Protein AF-A0A357J0T5-F1 (afdb_monomer)

Mean predicted aligned error: 7.37 Å

Structure (mmCIF, N/CA/C/O backbone):
data_AF-A0A357J0T5-F1
#
_entry.id   AF-A0A357J0T5-F1
#
loop_
_atom_site.group_PDB
_atom_site.id
_atom_site.type_symbol
_atom_site.label_atom_id
_atom_site.label_alt_id
_atom_site.label_comp_id
_atom_site.label_asym_id
_atom_site.label_entity_id
_atom_site.label_seq_id
_atom_site.pdbx_PDB_ins_code
_atom_site.Cartn_x
_atom_site.Cartn_y
_atom_site.Cartn_z
_atom_site.occupancy
_atom_site.B_iso_or_equiv
_atom_site.auth_seq_id
_atom_site.auth_comp_id
_atom_site.auth_asym_id
_atom_site.auth_atom_id
_atom_site.pdbx_PDB_model_num
ATOM 1 N N . MET A 1 1 ? 48.978 -35.309 10.928 1.00 50.06 1 MET A N 1
ATOM 2 C CA . MET A 1 1 ? 48.192 -34.074 11.175 1.00 50.06 1 MET A CA 1
ATOM 3 C C . MET A 1 1 ? 46.815 -34.023 10.475 1.00 50.06 1 MET A C 1
ATOM 5 O O . MET A 1 1 ? 46.168 -32.992 10.549 1.00 50.06 1 MET A O 1
ATOM 9 N N . HIS A 1 2 ? 46.285 -35.107 9.879 1.00 54.28 2 HIS A N 1
ATOM 10 C CA . HIS A 1 2 ? 44.999 -35.070 9.141 1.00 54.28 2 HIS A CA 1
ATOM 11 C C . HIS A 1 2 ? 43.753 -35.610 9.876 1.00 54.28 2 HIS A C 1
ATOM 13 O O . HIS A 1 2 ? 42.645 -35.426 9.389 1.00 54.28 2 HIS A O 1
ATOM 19 N N . LYS A 1 3 ? 43.873 -36.220 11.066 1.00 47.16 3 LYS A N 1
ATOM 20 C CA . LYS A 1 3 ? 42.702 -36.778 11.783 1.00 47.16 3 LYS A CA 1
ATOM 21 C C . LYS A 1 3 ? 41.857 -35.745 12.558 1.00 47.16 3 LYS A C 1
ATOM 23 O O . LYS A 1 3 ? 40.708 -36.030 12.861 1.00 47.16 3 LYS A O 1
ATOM 28 N N . ASN A 1 4 ? 42.372 -34.535 12.810 1.00 52.69 4 ASN A N 1
ATOM 29 C CA . ASN A 1 4 ? 41.679 -33.509 13.613 1.00 52.69 4 ASN A CA 1
ATOM 30 C C . ASN A 1 4 ? 40.820 -32.511 12.815 1.00 52.69 4 ASN A C 1
ATOM 32 O O . ASN A 1 4 ? 40.077 -31.745 13.425 1.00 52.69 4 ASN A O 1
ATOM 36 N N . GLN A 1 5 ? 40.891 -32.490 11.479 1.00 49.66 5 GLN A N 1
ATOM 37 C CA . GLN A 1 5 ? 40.082 -31.557 10.677 1.00 49.66 5 GLN A CA 1
ATOM 38 C C . GLN A 1 5 ? 38.683 -32.096 10.341 1.00 49.66 5 GLN A C 1
ATOM 40 O O . GLN A 1 5 ? 37.731 -31.322 10.319 1.00 49.66 5 GLN A O 1
ATOM 45 N N . ILE A 1 6 ? 38.524 -33.416 10.189 1.00 52.44 6 ILE A N 1
ATOM 46 C CA . ILE A 1 6 ? 37.227 -34.037 9.863 1.00 52.44 6 ILE A CA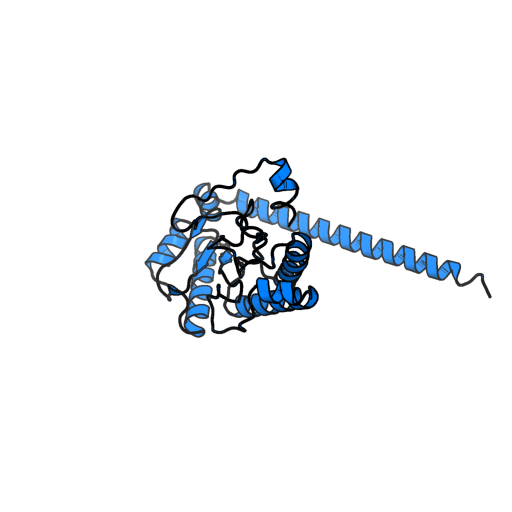 1
ATOM 47 C C . ILE A 1 6 ? 36.238 -33.913 11.038 1.00 52.44 6 ILE A C 1
ATOM 49 O O . ILE A 1 6 ? 35.068 -33.612 10.830 1.00 52.44 6 ILE A O 1
ATOM 53 N N . SER A 1 7 ? 36.709 -34.039 12.286 1.00 54.72 7 SER A N 1
ATOM 54 C CA . SER A 1 7 ? 35.863 -33.910 13.486 1.00 54.72 7 SER A CA 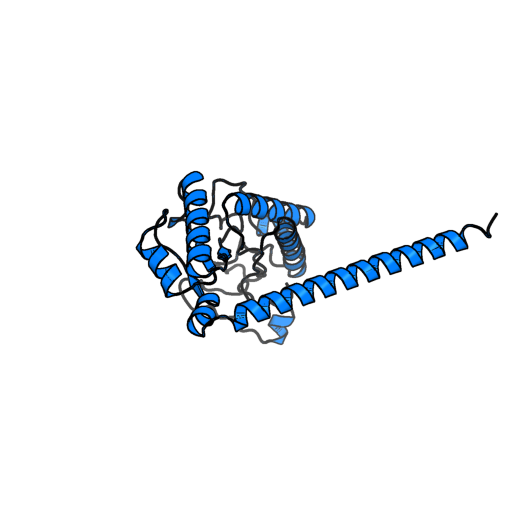1
ATOM 55 C C . SER A 1 7 ? 35.323 -32.486 13.695 1.00 54.72 7 SER A C 1
ATOM 57 O O . SER A 1 7 ? 34.174 -32.322 14.098 1.00 54.72 7 SER A O 1
ATOM 59 N N . ARG A 1 8 ? 36.110 -31.452 13.365 1.00 50.72 8 ARG A N 1
ATOM 60 C CA . ARG A 1 8 ? 35.687 -30.047 13.494 1.00 50.72 8 ARG A CA 1
ATOM 61 C C . ARG A 1 8 ? 34.673 -29.635 12.429 1.00 50.72 8 ARG A C 1
ATOM 63 O O . ARG A 1 8 ? 33.732 -28.925 12.759 1.00 50.72 8 ARG A O 1
ATOM 70 N N . ALA A 1 9 ? 34.827 -30.110 11.192 1.00 53.56 9 ALA A N 1
ATOM 71 C CA . ALA A 1 9 ? 33.855 -29.858 10.128 1.00 53.56 9 ALA A CA 1
ATOM 72 C C . ALA A 1 9 ? 32.493 -30.512 10.429 1.00 53.56 9 ALA A C 1
ATOM 74 O O . ALA A 1 9 ? 31.458 -29.885 10.231 1.00 53.56 9 ALA A O 1
ATOM 75 N N . PHE A 1 10 ? 32.491 -31.728 10.986 1.00 54.56 10 PHE A N 1
ATOM 76 C CA . PHE A 1 10 ? 31.263 -32.443 11.353 1.00 54.56 10 PHE A CA 1
ATOM 77 C C . PHE A 1 10 ? 30.516 -31.783 12.524 1.00 54.56 10 PHE A C 1
ATOM 79 O O . PHE A 1 10 ? 29.298 -31.641 12.477 1.00 54.56 10 PHE A O 1
ATOM 86 N N . LEU A 1 11 ? 31.243 -31.320 13.549 1.00 50.66 11 LEU A N 1
ATOM 87 C CA . LEU A 1 11 ? 30.669 -30.573 14.677 1.00 50.66 11 LEU A CA 1
ATOM 88 C C . LEU A 1 11 ? 30.093 -29.216 14.246 1.00 50.66 11 LEU A C 1
ATOM 90 O O . LEU A 1 11 ? 29.053 -28.811 14.754 1.00 50.66 11 LEU A O 1
ATOM 94 N N . PHE A 1 12 ? 30.734 -28.535 13.290 1.00 50.75 12 PHE A N 1
ATOM 95 C CA . PHE A 1 12 ? 30.240 -27.265 12.753 1.00 50.75 12 PHE A CA 1
ATOM 96 C C . PHE A 1 12 ? 28.970 -27.456 11.915 1.00 50.75 12 PHE A C 1
ATOM 98 O O . PHE A 1 12 ? 28.022 -26.689 12.053 1.00 50.75 12 PHE A O 1
ATOM 105 N N . PHE A 1 13 ? 28.919 -28.513 11.097 1.00 51.47 13 PHE A N 1
ATOM 106 C CA . PHE A 1 13 ? 27.730 -28.842 10.310 1.00 51.47 13 PHE A CA 1
ATOM 107 C C . PHE A 1 13 ? 26.559 -29.267 11.207 1.00 51.47 13 PHE A C 1
ATOM 109 O O . PHE A 1 13 ? 25.450 -28.788 11.007 1.00 51.47 13 PHE A O 1
ATOM 116 N N . ALA A 1 14 ? 26.815 -30.079 12.242 1.00 52.19 14 ALA A N 1
ATOM 117 C CA . ALA A 1 14 ? 25.804 -30.489 13.217 1.00 52.19 14 ALA A CA 1
ATOM 118 C C . ALA A 1 14 ? 25.256 -29.301 14.033 1.00 52.19 14 ALA A C 1
ATOM 120 O O . ALA A 1 14 ? 24.045 -29.189 14.217 1.00 52.19 14 ALA A O 1
ATOM 121 N N . ALA A 1 15 ? 26.122 -28.384 14.479 1.00 51.09 15 ALA A N 1
ATOM 122 C CA . ALA A 1 15 ? 25.707 -27.172 15.188 1.00 51.09 15 ALA A CA 1
ATOM 123 C C . ALA A 1 15 ? 24.900 -26.218 14.290 1.00 51.09 15 ALA A C 1
ATOM 125 O O . ALA A 1 15 ? 23.917 -25.643 14.748 1.00 51.09 15 ALA A O 1
ATOM 126 N N . LEU A 1 16 ? 25.266 -26.096 13.008 1.00 46.47 16 LEU A N 1
ATOM 127 C CA . LEU A 1 16 ? 24.521 -25.298 12.034 1.00 46.47 16 LEU A CA 1
ATOM 128 C C . LEU A 1 16 ? 23.149 -25.916 11.724 1.00 46.47 16 LEU A C 1
ATOM 130 O O . LEU A 1 16 ? 22.160 -25.194 11.687 1.00 46.47 16 LEU A O 1
ATOM 134 N N . THR A 1 17 ? 23.053 -27.242 11.576 1.00 52.62 17 THR A N 1
ATOM 135 C CA . THR A 1 17 ? 21.757 -27.920 11.389 1.00 52.62 17 THR A CA 1
ATOM 136 C C . THR A 1 17 ? 20.859 -27.823 12.618 1.00 52.62 17 THR A C 1
ATOM 138 O O . THR A 1 17 ? 19.658 -27.646 12.459 1.00 52.62 17 THR A O 1
ATOM 141 N N . VAL A 1 18 ? 21.420 -27.887 13.833 1.00 56.28 18 VAL A N 1
ATOM 142 C CA . VAL A 1 18 ? 20.650 -27.707 15.076 1.00 56.28 18 VAL A CA 1
ATOM 143 C C . VAL A 1 18 ? 20.188 -26.257 15.223 1.00 56.28 18 VAL A C 1
ATOM 145 O O . VAL A 1 18 ? 19.039 -26.044 15.579 1.00 56.28 18 VAL A O 1
ATOM 148 N N . ALA A 1 19 ? 21.027 -25.269 14.889 1.00 50.69 19 ALA A N 1
ATOM 149 C CA . ALA A 1 19 ? 20.649 -23.855 14.920 1.00 50.69 19 ALA A CA 1
ATOM 150 C C . ALA A 1 19 ? 19.550 -23.519 13.895 1.00 50.69 19 ALA A C 1
ATOM 152 O O . ALA A 1 19 ? 18.600 -22.812 14.225 1.00 50.69 19 ALA A O 1
ATOM 153 N N . ILE A 1 20 ? 19.644 -24.064 12.676 1.00 55.53 20 ILE A N 1
ATOM 154 C CA . ILE A 1 20 ? 18.612 -23.908 11.641 1.00 55.53 20 ILE A CA 1
ATOM 155 C C . ILE A 1 20 ? 17.315 -24.601 12.072 1.00 55.53 20 ILE A C 1
ATOM 157 O O . ILE A 1 20 ? 16.264 -23.980 11.994 1.00 55.53 20 ILE A O 1
ATOM 161 N N . ALA A 1 21 ? 17.378 -25.837 12.582 1.00 55.53 21 ALA A N 1
ATOM 162 C CA . ALA A 1 21 ? 16.197 -26.540 13.086 1.00 55.53 21 ALA A CA 1
ATOM 163 C C . ALA A 1 21 ? 15.538 -25.782 14.250 1.00 55.53 21 ALA A C 1
ATOM 165 O O . ALA A 1 21 ? 14.342 -25.539 14.204 1.00 55.53 21 ALA A O 1
ATOM 166 N N . SER A 1 22 ? 16.320 -25.289 15.219 1.00 54.94 22 SER A N 1
ATOM 167 C CA . SER A 1 22 ? 15.785 -24.497 16.334 1.00 54.94 22 SER A CA 1
ATOM 168 C C . SER A 1 22 ? 15.185 -23.156 15.905 1.00 54.94 22 SER A C 1
ATOM 170 O O . SER A 1 22 ? 14.275 -22.668 16.561 1.00 54.94 22 SER A O 1
ATOM 172 N N . CYS A 1 23 ? 15.686 -22.552 14.820 1.00 56.38 23 CYS A N 1
ATOM 173 C CA . CYS A 1 23 ? 15.119 -21.324 14.261 1.00 56.38 23 CYS A CA 1
ATOM 174 C C . CYS A 1 23 ? 13.795 -21.613 13.544 1.00 56.38 23 CYS A C 1
ATOM 176 O O . CYS A 1 23 ? 12.830 -20.890 13.744 1.00 56.38 23 CYS A O 1
ATOM 178 N N . VAL A 1 24 ? 13.734 -22.706 12.774 1.00 61.59 24 VAL A N 1
ATOM 179 C CA . VAL A 1 24 ? 12.509 -23.165 12.101 1.00 61.59 24 VAL A CA 1
ATOM 180 C C . VAL A 1 24 ? 11.431 -23.552 13.116 1.00 61.59 24 VAL A C 1
ATOM 182 O O . VAL A 1 24 ? 10.274 -23.185 12.937 1.00 61.59 24 VAL A O 1
ATOM 185 N N . ASP A 1 25 ? 11.804 -24.242 14.194 1.00 66.06 25 ASP A N 1
ATOM 186 C CA . ASP A 1 25 ? 10.876 -24.607 15.266 1.00 66.06 25 ASP A CA 1
ATOM 187 C C . ASP A 1 25 ? 10.380 -23.358 16.021 1.00 66.06 25 ASP A C 1
ATOM 189 O O . ASP A 1 25 ? 9.189 -23.246 16.299 1.00 66.06 25 ASP A O 1
ATOM 193 N N . ALA A 1 26 ? 11.252 -22.372 16.276 1.00 66.62 26 ALA A N 1
ATOM 194 C CA . ALA A 1 26 ? 10.862 -21.105 16.901 1.00 66.62 26 ALA A CA 1
ATOM 195 C C . ALA A 1 26 ? 9.927 -20.261 16.014 1.00 66.62 26 ALA A C 1
ATOM 197 O O . ALA A 1 26 ? 8.982 -19.658 16.526 1.00 66.62 26 ALA A O 1
ATOM 198 N N . ASP A 1 27 ? 10.159 -20.237 14.699 1.00 75.44 27 ASP A N 1
ATOM 199 C CA . ASP A 1 27 ? 9.290 -19.548 13.740 1.00 75.44 27 ASP A CA 1
ATOM 200 C C . ASP A 1 27 ? 7.917 -20.236 13.645 1.00 75.44 27 ASP A C 1
ATOM 202 O O . ASP A 1 27 ? 6.888 -19.559 13.651 1.00 75.44 27 ASP A O 1
ATOM 206 N N . ALA A 1 28 ? 7.879 -21.574 13.644 1.00 78.31 28 ALA A N 1
ATOM 207 C CA . ALA A 1 28 ? 6.636 -22.346 13.627 1.00 78.31 28 ALA A CA 1
ATOM 208 C C . ALA A 1 28 ? 5.825 -22.192 14.927 1.00 78.31 28 ALA A C 1
ATOM 210 O O . ALA A 1 28 ? 4.603 -22.033 14.885 1.00 78.31 28 ALA A O 1
ATOM 211 N N . GLU A 1 29 ? 6.487 -22.193 16.088 1.00 83.06 29 GLU A N 1
ATOM 212 C CA . GLU A 1 29 ? 5.842 -21.927 17.381 1.00 83.06 29 GLU A CA 1
ATOM 213 C C . GLU A 1 29 ? 5.291 -20.494 17.454 1.00 83.06 29 GLU A C 1
ATOM 215 O O . GLU A 1 29 ? 4.173 -20.275 17.938 1.00 83.06 29 GLU A O 1
ATOM 220 N N . ALA A 1 30 ? 6.038 -19.511 16.942 1.00 82.75 30 ALA A N 1
ATOM 221 C CA . ALA A 1 30 ? 5.582 -18.127 16.858 1.00 82.75 30 ALA A CA 1
ATOM 222 C C . ALA A 1 30 ? 4.368 -17.987 15.926 1.00 82.75 30 ALA A C 1
ATOM 224 O O . ALA A 1 30 ? 3.383 -17.344 16.298 1.00 82.75 30 ALA A O 1
ATOM 225 N N . GLU A 1 31 ? 4.400 -18.620 14.752 1.00 85.19 31 GLU A N 1
ATOM 226 C CA . GLU A 1 31 ? 3.289 -18.626 13.798 1.00 85.19 31 GLU A CA 1
ATOM 227 C C . GLU A 1 31 ? 2.036 -19.277 14.398 1.00 85.19 31 GLU A C 1
ATOM 229 O O . GLU A 1 31 ? 0.944 -18.705 14.327 1.00 85.19 31 GLU A O 1
ATOM 234 N N . GLN A 1 32 ? 2.186 -20.417 15.078 1.00 90.06 32 GLN A N 1
ATOM 235 C CA . GLN A 1 32 ? 1.077 -21.070 15.771 1.00 90.06 32 GLN A CA 1
ATOM 236 C C . GLN A 1 32 ? 0.482 -20.165 16.862 1.00 90.06 32 GLN A C 1
ATOM 238 O O . GLN A 1 32 ? -0.738 -19.998 16.930 1.00 90.06 32 GLN A O 1
ATOM 243 N N . SER A 1 33 ? 1.324 -19.536 17.683 1.00 92.31 33 SER A N 1
ATOM 244 C CA . SER A 1 33 ? 0.888 -18.606 18.732 1.00 92.31 33 SER A CA 1
ATOM 245 C C . SER A 1 33 ? 0.128 -17.398 18.159 1.00 92.31 33 SER A C 1
ATOM 247 O O . SER A 1 33 ? -0.939 -17.021 18.660 1.00 92.31 33 SER A O 1
ATOM 249 N N . LEU A 1 34 ? 0.615 -16.825 17.052 1.00 91.75 34 LEU A N 1
ATOM 250 C CA . LEU A 1 34 ? -0.068 -15.750 16.324 1.00 91.75 34 LEU A CA 1
ATOM 251 C C . LEU A 1 34 ? -1.417 -16.208 15.758 1.00 91.75 34 LEU A C 1
ATOM 253 O O . LEU A 1 34 ? -2.403 -15.464 15.840 1.00 91.75 34 LEU A O 1
ATOM 257 N N . GLN A 1 35 ? -1.491 -17.429 15.229 1.00 93.31 35 GLN A N 1
ATOM 258 C CA . GLN A 1 35 ? -2.728 -18.001 14.705 1.00 93.31 35 GLN A CA 1
ATOM 259 C C . GLN A 1 35 ? -3.760 -18.229 15.817 1.00 93.31 35 GLN A C 1
ATOM 261 O O . GLN A 1 35 ? -4.933 -17.886 15.652 1.00 93.31 35 GLN A O 1
ATOM 266 N N . GLU A 1 36 ? -3.345 -18.763 16.966 1.00 95.94 36 GLU A N 1
ATOM 267 C CA . GLU A 1 36 ? -4.213 -18.968 18.131 1.00 95.94 36 GLU A CA 1
ATOM 268 C C . GLU A 1 36 ? -4.747 -17.638 18.678 1.00 95.94 36 GLU A C 1
ATOM 270 O O . GLU A 1 36 ? -5.948 -17.502 18.941 1.00 95.94 36 GLU A O 1
ATOM 275 N N . MET A 1 37 ? -3.885 -16.624 18.782 1.00 94.19 37 MET A N 1
ATOM 276 C CA . MET A 1 37 ? -4.283 -15.277 19.190 1.00 94.19 37 MET A CA 1
ATOM 277 C C . MET A 1 37 ? -5.271 -14.648 18.201 1.00 94.19 37 MET A C 1
ATOM 279 O O . MET A 1 37 ? -6.304 -14.125 18.629 1.00 94.19 37 MET A O 1
ATOM 283 N N . THR A 1 38 ? -4.993 -14.740 16.899 1.00 94.62 38 THR A N 1
ATOM 284 C CA . THR A 1 38 ? -5.883 -14.257 15.833 1.00 94.62 38 THR A CA 1
ATOM 285 C C . THR A 1 38 ? -7.243 -14.941 15.908 1.00 94.62 38 THR A C 1
ATOM 287 O O . THR A 1 38 ? -8.272 -14.267 15.952 1.00 94.62 38 THR A O 1
ATOM 290 N N . ASN A 1 39 ? -7.266 -16.272 16.013 1.00 96.44 39 ASN A N 1
ATOM 291 C CA . ASN A 1 39 ? -8.498 -17.050 16.133 1.00 96.44 39 ASN A CA 1
ATOM 292 C C . ASN A 1 39 ? -9.309 -16.629 17.359 1.00 96.44 39 ASN A C 1
ATOM 294 O O . ASN A 1 39 ? -10.525 -16.469 17.262 1.00 96.44 39 ASN A O 1
ATOM 298 N N . ARG A 1 40 ? -8.649 -16.394 18.500 1.00 96.62 40 ARG A N 1
ATOM 299 C CA . ARG A 1 40 ? -9.313 -15.915 19.716 1.00 96.62 40 ARG A CA 1
ATOM 300 C C . ARG A 1 40 ? -9.955 -14.544 19.501 1.00 96.62 40 ARG A C 1
ATOM 302 O O . ARG A 1 40 ? -11.140 -14.403 19.796 1.00 96.62 40 ARG A O 1
ATOM 309 N N . ILE A 1 41 ? -9.216 -13.578 18.950 1.00 95.69 41 ILE A N 1
ATOM 310 C CA . ILE A 1 41 ? -9.732 -12.230 18.651 1.00 95.69 41 ILE A CA 1
ATOM 311 C C . ILE A 1 41 ? -10.935 -12.334 17.709 1.00 95.69 41 ILE A C 1
ATOM 313 O O . ILE A 1 41 ? -12.035 -11.921 18.070 1.00 95.69 41 ILE A O 1
ATOM 317 N N . VAL A 1 42 ? -10.773 -12.987 16.556 1.00 96.69 42 VAL A N 1
ATOM 318 C CA . VAL A 1 42 ? -11.835 -13.112 15.547 1.00 96.69 42 VAL A CA 1
ATOM 319 C C . VAL A 1 42 ? -13.049 -13.870 16.092 1.00 96.69 42 VAL A C 1
ATOM 321 O O . VAL A 1 42 ? -14.186 -13.492 15.818 1.00 96.69 42 VAL A O 1
ATOM 324 N N . SER A 1 43 ? -12.857 -14.917 16.897 1.00 97.31 43 SER A N 1
ATOM 325 C CA . SER A 1 43 ? -13.974 -15.660 17.500 1.00 97.31 43 SER A CA 1
ATOM 326 C C . SER A 1 43 ? -14.801 -14.813 18.474 1.00 97.31 43 SER A C 1
ATOM 328 O O . SER A 1 43 ? -16.000 -15.050 18.603 1.00 97.31 43 SER A O 1
ATOM 330 N N . SER A 1 44 ? -14.182 -13.808 19.103 1.00 96.00 44 SER A N 1
ATOM 331 C CA . SER A 1 44 ? -14.842 -12.896 20.042 1.00 96.00 44 SER A CA 1
ATOM 332 C C . SER A 1 44 ? -15.615 -11.758 19.367 1.00 96.00 44 SER A C 1
ATOM 334 O O . SER A 1 44 ? -16.423 -11.108 20.021 1.00 96.00 44 SER A O 1
ATOM 336 N N . MET A 1 45 ? -15.408 -11.547 18.063 1.00 97.38 45 MET A N 1
ATOM 337 C CA . MET A 1 45 ? -16.060 -10.487 17.299 1.00 97.38 45 MET A CA 1
ATOM 338 C C . MET A 1 45 ? -17.460 -10.889 16.816 1.00 97.38 45 MET A C 1
ATOM 340 O O . MET A 1 45 ? -17.692 -12.007 16.323 1.00 97.38 45 MET A O 1
ATOM 344 N N . THR A 1 46 ? -18.370 -9.922 16.856 1.00 97.50 46 THR A N 1
ATOM 345 C CA . THR A 1 46 ? -19.649 -9.928 16.136 1.00 97.50 46 THR A CA 1
ATOM 346 C C . THR A 1 46 ? -19.437 -9.999 14.618 1.00 97.50 46 THR A C 1
ATOM 348 O O . THR A 1 46 ? -18.324 -9.836 14.107 1.00 97.50 46 THR A O 1
ATOM 351 N N . LEU A 1 47 ? -20.504 -10.277 13.862 1.00 97.94 47 LEU A N 1
ATOM 352 C CA . LEU A 1 47 ? -20.421 -10.281 12.399 1.00 97.94 47 LEU A CA 1
ATOM 353 C C . LEU A 1 47 ? -20.122 -8.874 11.866 1.00 97.94 47 LEU A C 1
ATOM 355 O O . LEU A 1 47 ? -19.327 -8.724 10.944 1.00 97.94 47 LEU A O 1
ATOM 359 N N . GLU A 1 48 ? -20.730 -7.859 12.467 1.00 97.25 48 GLU A N 1
ATOM 360 C CA . GLU A 1 48 ? -20.561 -6.454 12.118 1.00 97.25 48 GLU A CA 1
ATOM 361 C C . GLU A 1 48 ? -19.108 -6.006 12.291 1.00 97.25 48 GLU A C 1
ATOM 363 O O . GLU A 1 48 ? -18.539 -5.424 11.369 1.00 97.25 48 GLU A O 1
ATOM 368 N N . GLU A 1 49 ? -18.470 -6.343 13.416 1.00 97.38 49 GLU A N 1
ATOM 369 C CA . GLU A 1 49 ? -17.047 -6.058 13.637 1.00 97.38 49 GLU A CA 1
ATOM 370 C C . GLU A 1 49 ? -16.165 -6.801 12.624 1.00 97.38 49 GLU A C 1
ATOM 372 O O . GLU A 1 49 ? -15.229 -6.216 12.081 1.00 97.38 49 GLU A O 1
ATOM 377 N N . LYS A 1 50 ? -16.470 -8.073 12.319 1.00 97.88 50 LYS A N 1
ATOM 378 C CA . LYS A 1 50 ? -15.723 -8.854 11.311 1.00 97.88 50 LYS A CA 1
ATOM 379 C C . LYS A 1 50 ? -15.797 -8.207 9.936 1.00 97.88 50 LYS A C 1
ATOM 381 O O . LYS A 1 50 ? -14.777 -8.089 9.268 1.00 97.88 50 LYS A O 1
ATOM 386 N N . VAL A 1 51 ? -16.991 -7.788 9.522 1.00 98.12 51 VAL A N 1
ATOM 387 C CA . VAL A 1 51 ? -17.197 -7.084 8.251 1.00 98.12 51 VAL A CA 1
ATOM 388 C C . VAL A 1 51 ? -16.467 -5.743 8.264 1.00 98.12 51 VAL A C 1
ATOM 390 O O . VAL A 1 51 ? -15.808 -5.415 7.282 1.00 98.12 51 VAL A O 1
ATOM 393 N N . GLY A 1 52 ? -16.520 -5.006 9.375 1.00 98.00 52 GLY A N 1
ATOM 394 C CA . GLY A 1 52 ? -15.784 -3.756 9.558 1.00 98.00 52 GLY A CA 1
ATOM 395 C C . GLY A 1 52 ? -14.283 -3.908 9.321 1.00 98.00 52 GLY A C 1
ATOM 396 O O . GLY A 1 52 ? -13.695 -3.149 8.549 1.00 98.00 52 GLY A O 1
ATOM 397 N N . GLN A 1 53 ? -13.672 -4.951 9.888 1.00 98.12 53 GLN A N 1
ATOM 398 C CA . GLN A 1 53 ? -12.238 -5.216 9.731 1.00 98.12 53 GLN A CA 1
ATOM 399 C C . GLN A 1 53 ? -11.809 -5.529 8.285 1.00 98.12 53 GLN A C 1
ATOM 401 O O . GLN A 1 53 ? -10.624 -5.438 7.973 1.00 98.12 53 GLN A O 1
ATOM 406 N N . LEU A 1 54 ? -12.745 -5.834 7.377 1.00 97.62 54 LEU A N 1
ATOM 407 C CA . LEU A 1 54 ? -12.468 -6.015 5.944 1.00 97.62 54 LEU A CA 1
ATOM 408 C C . LEU A 1 54 ? -12.492 -4.699 5.146 1.00 97.62 54 LEU A C 1
ATOM 410 O O . LEU A 1 54 ? -12.209 -4.704 3.947 1.00 97.62 54 LEU A O 1
ATOM 414 N N . ILE A 1 55 ? -12.860 -3.581 5.776 1.00 97.50 55 ILE A N 1
ATOM 415 C CA . ILE A 1 55 ? -13.044 -2.291 5.110 1.00 97.50 55 ILE A CA 1
ATOM 416 C C . ILE A 1 55 ? -11.870 -1.361 5.427 1.00 97.50 55 ILE A C 1
ATOM 418 O O . ILE A 1 55 ? -11.541 -1.101 6.586 1.00 97.50 55 ILE A O 1
ATOM 422 N N . HIS A 1 56 ? -11.289 -0.799 4.364 1.00 97.19 56 HIS A N 1
ATOM 423 C CA . HIS A 1 56 ? -10.264 0.242 4.419 1.00 97.19 56 HIS A CA 1
ATOM 424 C C . HIS A 1 56 ? -10.871 1.566 3.945 1.00 97.19 56 HIS A C 1
ATOM 426 O O . HIS A 1 56 ? -11.265 1.682 2.783 1.00 97.19 56 HIS A O 1
ATOM 432 N N . ILE A 1 57 ? -10.991 2.559 4.828 1.00 96.50 57 ILE A N 1
ATOM 433 C CA . ILE A 1 57 ? -11.724 3.805 4.535 1.00 96.50 57 ILE A CA 1
ATOM 434 C C . ILE A 1 57 ? -10.793 4.987 4.253 1.00 96.50 57 ILE A C 1
ATOM 436 O O . ILE A 1 57 ? -9.703 5.084 4.804 1.00 96.50 57 ILE A O 1
ATOM 440 N N . GLY A 1 58 ? -11.234 5.930 3.422 1.00 95.88 58 GLY A N 1
ATOM 441 C CA . GLY A 1 58 ? -10.639 7.268 3.364 1.00 95.88 58 GLY A CA 1
ATOM 442 C C . GLY A 1 58 ? -11.317 8.201 4.368 1.00 95.88 58 GLY A C 1
ATOM 443 O O . GLY A 1 58 ? -12.495 8.026 4.669 1.00 95.88 58 GLY A O 1
ATOM 444 N N . ILE A 1 59 ? -10.602 9.217 4.853 1.00 94.38 59 ILE A N 1
ATOM 445 C CA . ILE A 1 59 ? -11.168 10.243 5.746 1.00 94.38 59 ILE A CA 1
ATOM 446 C C . ILE A 1 59 ? -11.021 11.650 5.165 1.00 94.38 59 ILE A C 1
ATOM 448 O O . ILE A 1 59 ? -10.131 11.932 4.359 1.00 94.38 59 ILE A O 1
ATOM 452 N N . SER A 1 60 ? -11.889 12.562 5.603 1.00 90.69 60 SER A N 1
ATOM 453 C CA . SER A 1 60 ? -11.853 13.965 5.185 1.00 90.69 60 SER A CA 1
ATOM 454 C C . SER A 1 60 ? -11.068 14.846 6.163 1.00 90.69 60 SER A C 1
ATOM 456 O O . SER A 1 60 ? -11.142 14.676 7.376 1.00 90.69 60 SER A O 1
ATOM 458 N N . GLY A 1 61 ? -10.356 15.846 5.639 1.00 91.75 61 GLY A N 1
ATOM 459 C CA . GLY A 1 61 ? -9.643 16.836 6.455 1.00 91.75 61 GLY A CA 1
ATOM 460 C C . GLY A 1 61 ? -8.298 16.357 7.015 1.00 91.75 61 GLY A C 1
ATOM 461 O O . GLY A 1 61 ? -7.818 15.278 6.685 1.00 91.75 61 GLY A O 1
ATOM 462 N N . LYS A 1 62 ? -7.664 17.208 7.830 1.00 94.12 62 LYS A N 1
ATOM 463 C CA . LYS A 1 62 ? -6.285 17.037 8.339 1.00 94.12 62 LYS A CA 1
ATOM 464 C C . LYS A 1 62 ? -6.220 16.748 9.840 1.00 94.12 62 LYS A C 1
ATOM 466 O O . LYS A 1 62 ? -5.137 16.641 10.403 1.00 94.12 62 LYS A O 1
ATOM 471 N N . ASP A 1 63 ? -7.380 16.652 10.478 1.00 92.06 63 ASP A N 1
ATOM 472 C CA . ASP A 1 63 ? -7.530 16.634 11.926 1.00 92.06 63 ASP A CA 1
ATOM 473 C C . ASP A 1 63 ? -8.653 15.659 12.294 1.00 92.06 63 ASP A C 1
ATOM 475 O O . ASP A 1 63 ? -9.612 15.491 11.534 1.00 92.06 63 ASP A O 1
ATOM 479 N N . MET A 1 64 ? -8.547 15.034 13.467 1.00 92.06 64 MET A N 1
ATOM 480 C CA . MET A 1 64 ? -9.606 14.177 13.993 1.00 92.06 64 MET A CA 1
ATOM 481 C C . MET A 1 64 ? -10.853 15.022 14.278 1.00 92.06 64 MET A C 1
ATOM 483 O O . MET A 1 64 ? -10.812 15.975 15.056 1.00 92.06 64 MET A O 1
ATOM 487 N N . ARG A 1 65 ? -11.971 14.669 13.642 1.00 90.31 65 ARG A N 1
ATOM 488 C CA . ARG A 1 65 ? -13.277 15.318 13.822 1.00 90.31 65 ARG A CA 1
ATOM 489 C C . ARG A 1 65 ? -14.259 14.324 14.420 1.00 90.31 65 ARG A C 1
ATOM 491 O O . ARG A 1 65 ? -14.161 13.133 14.147 1.00 90.31 65 ARG A O 1
ATOM 498 N N . ALA A 1 66 ? -15.264 14.826 15.136 1.00 82.50 66 ALA A N 1
ATOM 499 C CA . ALA A 1 66 ? -16.284 13.992 15.778 1.00 82.50 66 ALA A CA 1
ATOM 500 C C . ALA A 1 66 ? -16.975 13.008 14.810 1.00 82.50 66 ALA A C 1
ATOM 502 O O . ALA A 1 66 ? -17.300 11.890 15.195 1.00 82.50 66 ALA A O 1
ATOM 503 N N . GLY A 1 67 ? -17.157 13.394 13.539 1.00 90.94 67 GLY A N 1
ATOM 504 C CA . GLY A 1 67 ? -17.695 12.499 12.509 1.00 90.94 67 GLY A CA 1
ATOM 505 C C . GLY A 1 67 ? -16.805 11.281 12.236 1.00 90.94 67 GLY A C 1
ATOM 506 O O . GLY A 1 67 ? -17.318 10.173 12.165 1.00 90.94 67 GLY A O 1
ATOM 507 N N . ILE A 1 68 ? -15.482 11.470 12.171 1.00 93.75 68 ILE A N 1
ATOM 508 C CA . ILE A 1 68 ? -14.512 10.394 11.901 1.00 93.75 68 ILE A CA 1
ATOM 509 C C . ILE A 1 68 ? -14.500 9.396 13.061 1.00 93.75 68 ILE A C 1
ATOM 511 O O . ILE A 1 68 ? -14.580 8.190 12.852 1.00 93.75 68 ILE A O 1
ATOM 515 N N . GLU A 1 69 ? -14.453 9.892 14.298 1.00 95.19 69 GLU A N 1
ATOM 516 C CA . GLU A 1 69 ? -14.499 9.025 15.477 1.00 95.19 69 GLU A CA 1
ATOM 517 C C . GLU A 1 69 ? -15.821 8.247 15.558 1.00 95.19 69 GLU A C 1
ATOM 519 O O . GLU A 1 69 ? -15.821 7.044 15.823 1.00 95.19 69 GLU A O 1
ATOM 524 N N . SER A 1 70 ? -16.950 8.901 15.260 1.00 94.44 70 SER A N 1
ATOM 525 C CA . SER A 1 70 ? -18.250 8.228 15.200 1.00 94.44 70 SER A CA 1
ATOM 526 C C . SER A 1 70 ? -18.298 7.136 14.128 1.00 94.44 70 SER A C 1
ATOM 528 O O . SER A 1 70 ? -18.985 6.136 14.330 1.00 94.44 70 SER A O 1
ATOM 530 N N . GLU A 1 71 ? -17.621 7.317 12.993 1.00 94.88 71 GLU A N 1
ATOM 531 C CA . GLU A 1 71 ? -17.528 6.308 11.933 1.00 94.88 71 GLU A CA 1
ATOM 532 C C . GLU A 1 71 ? -16.653 5.127 12.357 1.00 94.88 71 GLU A C 1
ATOM 534 O O . GLU A 1 71 ? -17.073 3.986 12.178 1.00 94.88 71 GLU A O 1
ATOM 539 N N . ILE A 1 72 ? -15.503 5.376 12.995 1.00 96.56 72 ILE A N 1
ATOM 540 C CA . ILE A 1 72 ? -14.649 4.315 13.557 1.00 96.56 72 ILE A CA 1
ATOM 541 C C . ILE A 1 72 ? -15.431 3.489 14.580 1.00 96.56 72 ILE A C 1
ATOM 543 O O . ILE A 1 72 ? -15.460 2.262 14.498 1.00 96.56 72 ILE A O 1
ATOM 547 N N . ARG A 1 73 ? -16.128 4.160 15.504 1.00 96.00 73 ARG A N 1
ATOM 548 C CA . ARG A 1 73 ? -16.940 3.501 16.530 1.00 96.00 73 ARG A CA 1
ATOM 549 C C . ARG A 1 73 ? -18.099 2.693 15.952 1.00 96.00 73 ARG A C 1
ATOM 551 O O . ARG A 1 73 ? -18.486 1.697 16.546 1.00 96.00 73 ARG A O 1
ATOM 558 N N . LYS A 1 74 ? -18.704 3.152 14.856 1.00 95.75 74 LYS A N 1
ATOM 559 C CA . LYS A 1 74 ? -19.895 2.519 14.273 1.00 95.75 74 LYS A CA 1
ATOM 560 C C . LYS A 1 74 ? -19.553 1.379 13.317 1.00 95.75 74 LYS A C 1
ATOM 562 O O . LYS A 1 74 ? -20.299 0.408 13.253 1.00 95.75 74 LYS A O 1
ATOM 567 N N . TYR A 1 75 ? -18.507 1.549 12.514 1.00 97.00 75 TYR A N 1
ATOM 568 C CA . TYR A 1 75 ? -18.197 0.652 11.401 1.00 97.00 75 TYR A CA 1
ATOM 569 C C . TYR A 1 75 ? -16.977 -0.229 11.650 1.00 97.00 75 TYR A C 1
ATOM 571 O O . TYR A 1 75 ? -16.759 -1.145 10.868 1.00 97.00 75 TYR A O 1
ATOM 579 N N . HIS A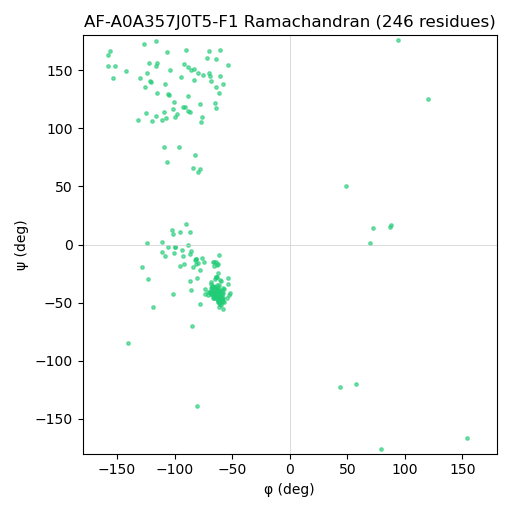 1 76 ? -16.203 0.023 12.710 1.00 97.44 76 HIS A N 1
ATOM 580 C CA . HIS A 1 76 ? -15.055 -0.793 13.115 1.00 97.44 76 HIS A CA 1
ATOM 581 C C . HIS A 1 76 ? -14.083 -1.103 11.956 1.00 97.44 76 HIS A C 1
ATOM 583 O O . HIS A 1 76 ? -13.772 -2.276 11.738 1.00 97.44 76 HIS A O 1
ATOM 589 N N . PRO A 1 77 ? -13.637 -0.094 11.175 1.00 98.12 77 PRO A N 1
ATOM 590 C CA . PRO A 1 77 ? -12.796 -0.321 10.005 1.00 98.12 77 PRO A CA 1
ATOM 591 C C . PRO A 1 77 ? -11.476 -0.998 10.394 1.00 98.12 77 PRO A C 1
ATOM 593 O O . PRO A 1 77 ? -10.911 -0.699 11.445 1.00 98.12 77 PRO A O 1
ATOM 596 N N . GLY A 1 78 ? -10.962 -1.872 9.529 1.00 98.19 78 GLY A N 1
ATOM 597 C CA . GLY A 1 78 ? -9.637 -2.485 9.712 1.00 98.19 78 GLY A CA 1
ATOM 598 C C . GLY A 1 78 ? -8.490 -1.546 9.334 1.00 98.19 78 GLY A C 1
ATOM 599 O O . GLY A 1 78 ? -7.362 -1.692 9.807 1.00 98.19 78 GLY A O 1
ATOM 600 N N . GLY A 1 79 ? -8.771 -0.538 8.505 1.00 98.25 79 GLY A N 1
ATOM 601 C CA . GLY A 1 79 ? -7.755 0.411 8.078 1.00 98.25 79 GLY A CA 1
ATOM 602 C C . GLY A 1 79 ? -8.284 1.753 7.597 1.00 98.25 79 GLY A C 1
ATOM 603 O O . GLY A 1 79 ? -9.458 1.917 7.255 1.00 98.25 79 GLY A O 1
ATOM 604 N N . VAL A 1 80 ? -7.371 2.721 7.545 1.00 98.38 80 VAL A N 1
ATOM 605 C CA . VAL A 1 80 ? -7.581 4.051 6.967 1.00 98.38 80 VAL A CA 1
ATOM 606 C C . VAL A 1 80 ? -6.504 4.332 5.923 1.00 98.38 80 VAL A C 1
ATOM 608 O O . VAL A 1 80 ? -5.334 4.048 6.162 1.00 98.38 80 VAL A O 1
ATOM 611 N N . ILE A 1 81 ? -6.877 4.865 4.761 1.00 98.38 81 ILE A N 1
ATOM 612 C CA . ILE A 1 81 ? -5.945 5.343 3.733 1.00 98.38 81 ILE A CA 1
ATOM 613 C C . ILE A 1 81 ? -5.929 6.870 3.736 1.00 98.38 81 ILE A C 1
ATOM 615 O O . ILE A 1 81 ? -6.985 7.509 3.696 1.00 98.38 81 ILE A O 1
ATOM 619 N N . LEU A 1 82 ? -4.733 7.462 3.784 1.00 98.31 82 LEU A N 1
ATOM 620 C CA . LEU A 1 82 ? -4.564 8.914 3.755 1.00 98.31 82 LEU A CA 1
ATOM 621 C C . LEU A 1 82 ? -3.990 9.401 2.423 1.00 98.31 82 LEU A C 1
ATOM 623 O O . LEU A 1 82 ? -3.038 8.851 1.866 1.00 98.31 82 LEU A O 1
ATOM 627 N N . PHE A 1 83 ? -4.556 10.505 1.948 1.00 97.00 83 PHE A N 1
ATOM 628 C CA . PHE A 1 83 ? -4.190 11.199 0.718 1.00 97.00 83 PHE A CA 1
ATOM 629 C C . PHE A 1 83 ? -3.654 12.599 1.027 1.00 97.00 83 PHE A C 1
ATOM 63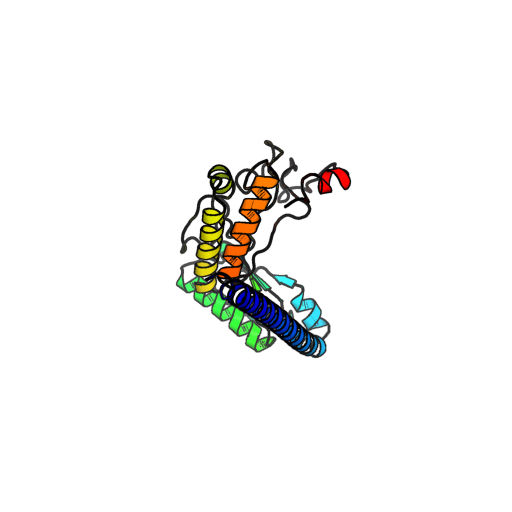1 O O . PHE A 1 83 ? -3.723 13.072 2.156 1.00 97.00 83 PHE A O 1
ATOM 638 N N . GLY A 1 84 ? -3.179 13.322 0.006 1.00 94.44 84 GLY A N 1
ATOM 639 C CA . GLY A 1 84 ? -2.611 14.669 0.176 1.00 94.44 84 GLY A CA 1
ATOM 640 C C . GLY A 1 84 ? -3.526 15.661 0.914 1.00 94.44 84 GLY A C 1
ATOM 641 O O . GLY A 1 84 ? -3.037 16.529 1.632 1.00 94.44 84 GLY A O 1
ATOM 642 N N . ILE A 1 85 ? -4.852 15.496 0.829 1.00 94.19 85 ILE A N 1
ATOM 643 C CA . ILE A 1 85 ? -5.819 16.319 1.577 1.00 94.19 85 ILE A CA 1
ATOM 644 C C . ILE A 1 85 ? -5.683 16.185 3.102 1.00 94.19 85 ILE A C 1
ATOM 646 O O . ILE A 1 85 ? -6.049 17.117 3.817 1.00 94.19 85 ILE A O 1
ATOM 650 N N . ASN A 1 86 ? -5.135 15.069 3.587 1.00 97.06 86 ASN A N 1
ATOM 651 C CA . ASN A 1 86 ? -4.927 14.771 5.002 1.00 97.06 86 ASN A CA 1
ATOM 652 C C . ASN A 1 86 ? -3.537 15.217 5.493 1.00 97.06 86 ASN A C 1
ATOM 654 O O . ASN A 1 86 ? -3.315 15.349 6.695 1.00 97.06 86 ASN A O 1
ATOM 658 N N . LEU A 1 87 ? -2.599 15.480 4.576 1.00 95.75 87 LEU A N 1
ATOM 659 C CA . LEU A 1 87 ? -1.183 15.675 4.890 1.00 95.75 87 LEU A CA 1
ATOM 660 C C . LEU A 1 87 ? -0.844 17.164 5.036 1.00 95.75 87 LEU A C 1
ATOM 662 O O . LEU A 1 87 ? -0.446 17.843 4.093 1.00 95.75 87 LEU A O 1
ATOM 666 N N . GLY A 1 88 ? -1.082 17.693 6.238 1.00 94.12 88 GLY A N 1
ATOM 667 C CA . GLY A 1 88 ? -0.737 19.063 6.625 1.00 94.12 88 GLY A CA 1
ATOM 668 C C . GLY A 1 88 ? 0.734 19.240 7.011 1.00 94.12 88 GLY A C 1
ATOM 669 O O . GLY A 1 88 ? 1.646 18.707 6.384 1.00 94.12 88 GLY A O 1
ATOM 670 N N . THR A 1 89 ? 0.975 20.014 8.066 1.00 96.75 89 THR A N 1
ATOM 671 C CA . THR A 1 89 ? 2.295 20.084 8.713 1.00 96.75 89 THR A CA 1
ATOM 672 C C . THR A 1 89 ? 2.681 18.734 9.324 1.00 96.75 89 THR A C 1
ATOM 674 O O . THR A 1 89 ? 1.812 17.915 9.624 1.00 96.75 89 THR A O 1
ATOM 677 N N . ALA A 1 90 ? 3.974 18.514 9.573 1.00 96.81 90 ALA A N 1
ATOM 678 C CA . ALA A 1 90 ? 4.456 17.276 10.181 1.00 96.81 90 ALA A CA 1
ATOM 679 C C . ALA A 1 90 ? 3.725 16.929 11.497 1.00 96.81 90 ALA A C 1
ATOM 681 O O . ALA A 1 90 ? 3.288 15.796 11.687 1.00 96.81 90 ALA A O 1
ATOM 682 N N . ASN A 1 91 ? 3.508 17.924 12.365 1.00 97.25 91 ASN A N 1
ATOM 683 C CA . ASN A 1 91 ? 2.777 17.740 13.621 1.00 97.25 91 ASN A CA 1
ATOM 684 C C . ASN A 1 91 ? 1.304 17.378 13.400 1.00 97.25 91 ASN A C 1
ATOM 686 O O . ASN A 1 91 ? 0.781 16.530 14.114 1.00 97.25 91 ASN A O 1
ATOM 690 N N . GLN A 1 92 ? 0.632 17.973 12.407 1.00 97.25 92 GLN A N 1
ATOM 691 C CA . GLN A 1 92 ? -0.755 17.613 12.090 1.00 97.25 92 GLN A CA 1
ATOM 692 C C . GLN A 1 92 ? -0.869 16.154 11.650 1.00 97.25 92 GLN A C 1
ATOM 694 O O . GLN A 1 92 ? -1.757 15.457 12.124 1.00 97.25 92 GLN A O 1
ATOM 699 N N . VAL A 1 93 ? 0.052 15.678 10.807 1.00 98.12 93 VAL A N 1
ATOM 700 C CA . VAL A 1 93 ? 0.054 14.280 10.347 1.00 98.12 93 VAL A CA 1
ATOM 701 C C . VAL A 1 93 ? 0.242 13.318 11.521 1.00 98.12 93 VAL A C 1
ATOM 703 O O . VAL A 1 93 ? -0.553 12.393 11.683 1.00 98.12 93 VAL A O 1
ATOM 706 N N . LYS A 1 94 ? 1.235 13.571 12.387 1.00 98.06 94 LYS A N 1
ATOM 707 C CA . LYS A 1 94 ? 1.472 12.748 13.585 1.00 98.06 94 LYS A CA 1
ATOM 708 C C . LYS A 1 94 ? 0.256 12.736 14.511 1.00 98.06 94 LYS A C 1
ATOM 710 O O . LYS A 1 94 ? -0.197 11.666 14.908 1.00 98.06 94 LYS A O 1
ATOM 715 N N . ASN A 1 95 ? -0.309 13.908 14.799 1.00 98.00 95 ASN A N 1
ATOM 716 C CA . ASN A 1 95 ? -1.472 14.036 15.675 1.00 98.00 95 ASN A CA 1
ATOM 717 C C . ASN A 1 95 ? -2.714 13.345 15.096 1.00 98.00 95 ASN A C 1
ATOM 719 O O . ASN A 1 95 ? -3.465 12.718 15.844 1.00 98.00 95 ASN A O 1
ATOM 723 N N . LEU A 1 96 ? -2.933 13.438 13.780 1.00 98.19 96 LEU A N 1
ATOM 724 C CA . LEU A 1 96 ? -4.028 12.750 13.101 1.00 98.19 96 LEU A CA 1
ATOM 725 C C . LEU A 1 96 ? -3.881 11.232 13.248 1.00 98.19 96 LEU A C 1
ATOM 727 O O . LEU A 1 96 ? -4.795 10.589 13.759 1.00 98.19 96 LEU A O 1
ATOM 731 N N . ASN A 1 97 ? -2.724 10.673 12.885 1.00 98.38 97 ASN A N 1
ATOM 732 C CA . ASN A 1 97 ? -2.487 9.229 12.955 1.00 98.38 97 ASN A CA 1
ATOM 733 C C . ASN A 1 97 ? -2.557 8.696 14.394 1.00 98.38 97 ASN A C 1
ATOM 735 O O . ASN A 1 97 ? -3.176 7.661 14.633 1.00 98.38 97 ASN A O 1
ATOM 739 N N . GLN A 1 98 ? -2.011 9.429 15.370 1.00 98.44 98 GLN A N 1
ATOM 740 C CA . GLN A 1 98 ? -2.136 9.083 16.792 1.00 98.44 98 GLN A CA 1
ATOM 741 C C . GLN A 1 98 ? -3.595 9.087 17.260 1.00 98.44 98 GLN A C 1
ATOM 743 O O . GLN A 1 98 ? -4.014 8.186 17.986 1.00 98.44 98 GLN A O 1
ATOM 748 N N . SER A 1 99 ? -4.382 10.074 16.827 1.00 98.19 99 SER A N 1
ATOM 749 C CA . SER A 1 99 ? -5.803 10.162 17.176 1.00 98.19 99 SER A CA 1
ATOM 750 C C . SER A 1 99 ? -6.607 9.019 16.556 1.00 98.19 99 SER A C 1
ATOM 752 O O . SER A 1 99 ? -7.453 8.442 17.235 1.00 98.19 99 SER A O 1
ATOM 754 N N . LEU A 1 100 ? -6.337 8.668 15.292 1.00 98.31 100 LEU A N 1
ATOM 755 C CA . LEU A 1 100 ? -6.973 7.538 14.607 1.00 98.31 100 LEU A CA 1
ATOM 756 C C . LEU A 1 100 ? -6.680 6.223 15.330 1.00 98.31 100 LEU A C 1
ATOM 758 O O . LEU A 1 100 ? -7.610 5.472 15.627 1.00 98.31 100 LEU A O 1
ATOM 762 N N . GLN A 1 101 ? -5.412 5.980 15.678 1.00 98.19 101 GLN A N 1
ATOM 763 C CA . GLN A 1 101 ? -5.041 4.777 16.422 1.00 98.19 101 GLN A CA 1
ATOM 764 C C . GLN A 1 101 ? -5.701 4.721 17.793 1.00 98.19 101 GLN A C 1
ATOM 766 O O . GLN A 1 101 ? -6.244 3.683 18.169 1.00 98.19 101 GLN A O 1
ATOM 771 N N . LYS A 1 102 ? -5.709 5.841 18.526 1.00 98.19 102 LYS A N 1
ATOM 772 C CA . LYS A 1 102 ? -6.368 5.913 19.830 1.00 98.19 102 LYS A CA 1
ATOM 773 C C . LYS A 1 102 ? -7.855 5.570 19.719 1.00 98.19 102 LYS A C 1
ATOM 775 O O . LYS A 1 102 ? -8.325 4.733 20.481 1.00 98.19 102 LYS A O 1
ATOM 780 N N . ALA A 1 103 ? -8.570 6.172 18.768 1.00 97.75 103 ALA A N 1
ATOM 781 C CA . ALA A 1 103 ? -9.995 5.916 18.574 1.00 97.75 103 ALA A CA 1
ATOM 782 C C . ALA A 1 103 ? -10.276 4.448 18.221 1.00 97.75 103 ALA A C 1
ATOM 784 O O . ALA A 1 103 ? -11.204 3.855 18.765 1.00 97.75 103 ALA A O 1
ATOM 785 N N . SER A 1 104 ? -9.467 3.834 17.352 1.00 97.50 104 SER A N 1
ATOM 786 C CA . SER A 1 104 ? -9.648 2.418 17.015 1.00 97.50 104 SER A CA 1
ATOM 787 C C . SER A 1 104 ? -9.403 1.504 18.208 1.00 97.50 104 SER A C 1
ATOM 789 O O . SER A 1 104 ? -10.224 0.634 18.487 1.00 97.50 104 SER A O 1
ATOM 791 N N . LEU A 1 105 ? -8.321 1.726 18.958 1.00 97.25 105 LEU A N 1
ATOM 792 C CA . LEU A 1 105 ? -8.022 0.938 20.154 1.00 97.25 105 LEU A CA 1
ATOM 793 C C . LEU A 1 105 ? -9.105 1.098 21.229 1.00 97.25 105 LEU A C 1
ATOM 795 O O . LEU A 1 105 ? -9.467 0.118 21.869 1.00 97.25 105 LEU A O 1
ATOM 799 N N . GLU A 1 106 ? -9.648 2.304 21.401 1.00 97.12 106 GLU A N 1
ATOM 800 C CA . GLU A 1 106 ? -10.715 2.583 22.366 1.00 97.12 106 GLU A CA 1
ATOM 801 C C . GLU A 1 106 ? -12.041 1.903 21.994 1.00 97.12 106 GLU A C 1
ATOM 803 O O . GLU A 1 106 ? -12.692 1.320 22.860 1.00 97.12 106 GLU A O 1
ATOM 808 N N . HIS A 1 107 ? -12.432 1.943 20.716 1.00 94.88 107 HIS A N 1
ATOM 809 C CA . HIS A 1 107 ? -13.752 1.465 20.279 1.00 94.88 107 HIS A CA 1
ATOM 810 C C . HIS A 1 107 ? -13.766 0.022 19.761 1.00 94.88 107 HIS A C 1
ATOM 812 O O . HIS A 1 107 ? -14.840 -0.567 19.672 1.00 94.88 107 HIS A O 1
ATOM 818 N N . THR A 1 108 ? -12.613 -0.542 19.393 1.00 92.19 108 THR A N 1
ATOM 819 C CA . THR A 1 108 ? -12.512 -1.889 18.793 1.00 92.19 108 THR A CA 1
ATOM 820 C C . THR A 1 108 ? -11.499 -2.796 19.492 1.00 92.19 108 THR A C 1
ATOM 822 O O . THR A 1 108 ? -11.542 -4.009 19.314 1.00 92.19 108 THR A O 1
ATOM 825 N N . GLY A 1 109 ? -10.555 -2.234 20.258 1.00 94.06 109 GLY A N 1
ATOM 826 C CA . GLY A 1 109 ? -9.418 -2.982 20.804 1.00 94.06 109 GLY A CA 1
ATOM 827 C C . GLY A 1 109 ? -8.384 -3.429 19.759 1.00 94.06 109 GLY A C 1
ATOM 828 O O . GLY A 1 109 ? -7.396 -4.060 20.129 1.00 94.06 109 GLY A O 1
ATOM 829 N N . ILE A 1 110 ? -8.579 -3.096 18.477 1.00 95.62 110 ILE A N 1
ATOM 830 C CA . ILE A 1 110 ? -7.721 -3.491 17.356 1.00 95.62 110 ILE A CA 1
ATOM 831 C C . ILE A 1 110 ? -7.077 -2.227 16.748 1.00 95.62 110 ILE A C 1
ATOM 833 O O . ILE A 1 110 ? -7.774 -1.239 16.492 1.00 95.62 110 ILE A O 1
ATOM 837 N N . PRO A 1 111 ? -5.746 -2.200 16.539 1.00 97.19 111 PRO A N 1
ATOM 838 C CA . PRO A 1 111 ? -5.082 -1.076 15.884 1.00 97.19 111 PRO A CA 1
ATOM 839 C C . PRO A 1 111 ? -5.424 -1.019 14.389 1.00 97.19 111 PRO A C 1
ATOM 841 O O . PRO A 1 111 ? -5.573 -2.049 13.737 1.00 97.19 111 PRO A O 1
ATOM 844 N N . LEU A 1 112 ? -5.478 0.188 13.826 1.00 98.31 112 LEU A N 1
ATOM 845 C CA . LEU A 1 112 ? -5.700 0.390 12.395 1.00 98.31 112 LEU A CA 1
ATOM 846 C C . LEU A 1 112 ? -4.450 0.074 11.577 1.00 98.31 112 LEU A C 1
ATOM 848 O O . LEU A 1 112 ? -3.323 0.435 11.948 1.00 98.31 112 LEU A O 1
ATOM 852 N N . LEU A 1 113 ? -4.686 -0.452 10.378 1.00 98.75 113 LEU A N 1
ATOM 853 C CA . LEU A 1 113 ? -3.766 -0.315 9.255 1.00 98.75 113 LEU A CA 1
ATOM 854 C C . LEU A 1 113 ? -3.901 1.097 8.666 1.00 98.75 113 LEU A C 1
ATOM 856 O O . LEU A 1 113 ? -4.881 1.411 7.991 1.00 98.75 113 LEU A O 1
ATOM 860 N N . ILE A 1 114 ? -2.926 1.966 8.923 1.00 98.75 114 ILE A N 1
ATOM 861 C CA . ILE A 1 114 ? -2.880 3.330 8.387 1.00 98.75 114 ILE A CA 1
ATOM 862 C C . ILE A 1 114 ? -1.964 3.340 7.167 1.00 98.75 114 ILE A C 1
ATOM 864 O O . ILE A 1 114 ? -0.747 3.153 7.283 1.00 98.75 114 ILE A O 1
ATOM 868 N N . SER A 1 115 ? -2.563 3.561 5.998 1.00 98.75 115 SER A N 1
ATOM 869 C CA . SER A 1 115 ? -1.923 3.362 4.704 1.00 98.75 115 SER A CA 1
ATOM 870 C C . SER A 1 115 ? -1.732 4.630 3.888 1.00 98.75 115 SER A C 1
ATOM 872 O O . SER A 1 115 ? -2.422 5.639 4.072 1.00 98.75 115 SER A O 1
ATOM 874 N N . ILE A 1 116 ? -0.752 4.574 2.985 1.00 98.69 116 ILE A N 1
ATOM 875 C CA . ILE A 1 116 ? -0.363 5.691 2.123 1.00 98.69 116 ILE A CA 1
ATOM 876 C C . ILE A 1 116 ? 0.280 5.199 0.817 1.00 98.69 116 ILE A C 1
ATOM 878 O O . ILE A 1 116 ? 1.058 4.244 0.806 1.00 98.69 116 ILE A O 1
ATOM 882 N N . ASP A 1 117 ? -0.000 5.896 -0.288 1.00 98.12 117 ASP A N 1
ATOM 883 C CA . ASP A 1 117 ? 0.699 5.725 -1.571 1.00 98.12 117 ASP A CA 1
ATOM 884 C C . ASP A 1 117 ? 2.022 6.507 -1.592 1.00 98.12 117 ASP A C 1
ATOM 886 O O . ASP A 1 117 ? 2.117 7.579 -2.193 1.00 98.12 117 ASP A O 1
ATOM 890 N N . GLN A 1 118 ? 3.053 5.985 -0.932 1.00 98.19 118 GLN A N 1
ATOM 891 C CA . GLN A 1 118 ? 4.388 6.591 -0.913 1.00 98.19 118 GLN A CA 1
ATOM 892 C C . GLN A 1 118 ? 5.368 5.777 -1.776 1.00 98.19 118 GLN A C 1
ATOM 894 O O . GLN A 1 118 ? 6.246 5.089 -1.267 1.00 98.19 118 GLN A O 1
ATOM 899 N N . GLU A 1 119 ? 5.201 5.836 -3.100 1.00 98.12 119 GLU A N 1
ATOM 900 C CA . GLU A 1 119 ? 6.016 5.061 -4.056 1.00 98.12 119 GLU A CA 1
ATOM 901 C C . GLU A 1 119 ? 7.386 5.705 -4.331 1.00 98.12 119 GLU A C 1
ATOM 903 O O . GLU A 1 119 ? 8.344 5.014 -4.671 1.00 98.12 119 GLU A O 1
ATOM 908 N N . GLY A 1 120 ? 7.464 7.036 -4.227 1.00 96.50 120 GLY A N 1
ATOM 909 C CA . GLY A 1 120 ? 8.592 7.833 -4.712 1.00 96.50 120 GLY A CA 1
ATOM 910 C C . GLY A 1 120 ? 8.370 8.375 -6.130 1.00 96.50 120 GLY A C 1
ATOM 911 O O . GLY A 1 120 ? 7.355 8.120 -6.791 1.00 96.50 120 GLY A O 1
ATOM 912 N N . GLY A 1 121 ? 9.315 9.181 -6.617 1.00 95.88 121 GLY A N 1
ATOM 913 C CA . GLY A 1 121 ? 9.190 9.848 -7.916 1.00 95.88 121 GLY A CA 1
ATOM 914 C C . GLY A 1 121 ? 7.934 10.721 -8.004 1.00 95.88 121 GLY A C 1
ATOM 915 O O . GLY A 1 121 ? 7.771 11.661 -7.235 1.00 95.88 121 GLY A O 1
ATOM 916 N N . ARG A 1 122 ? 7.039 10.428 -8.958 1.00 94.88 122 ARG A N 1
ATOM 917 C CA . ARG A 1 122 ? 5.815 11.226 -9.165 1.00 94.88 122 ARG A CA 1
ATOM 918 C C . ARG A 1 122 ? 4.653 10.866 -8.236 1.00 94.88 122 ARG A C 1
ATOM 920 O O . ARG A 1 122 ? 3.681 11.616 -8.190 1.00 94.88 122 ARG A O 1
ATOM 927 N N . VAL A 1 123 ? 4.712 9.729 -7.536 1.00 96.25 123 VAL A N 1
ATOM 928 C CA . VAL A 1 123 ? 3.684 9.326 -6.564 1.00 96.25 123 VAL A CA 1
ATOM 929 C C . VAL A 1 123 ? 4.276 9.433 -5.168 1.00 96.25 123 VAL A C 1
ATOM 931 O O . VAL A 1 123 ? 4.789 8.487 -4.577 1.00 96.25 123 VAL A O 1
ATOM 934 N N . VAL A 1 124 ? 4.206 10.660 -4.675 1.00 96.00 124 VAL A N 1
ATOM 935 C CA . VAL A 1 124 ? 4.583 11.063 -3.327 1.00 96.00 124 VAL A CA 1
ATOM 936 C C . VAL A 1 124 ? 3.352 11.681 -2.687 1.00 96.00 124 VAL A C 1
ATOM 938 O O . VAL A 1 124 ? 2.580 12.391 -3.344 1.00 96.00 124 VAL A O 1
ATOM 941 N N . ARG A 1 125 ? 3.150 11.398 -1.405 1.00 96.31 125 ARG A N 1
ATOM 942 C CA . ARG A 1 125 ? 2.069 11.984 -0.613 1.00 96.31 125 ARG A CA 1
ATOM 943 C C . ARG A 1 125 ? 2.657 12.788 0.537 1.00 96.31 125 ARG A C 1
ATOM 945 O O . ARG A 1 125 ? 2.356 13.973 0.656 1.00 96.31 125 ARG A O 1
ATOM 952 N N . LEU A 1 126 ? 3.524 12.173 1.342 1.00 96.81 126 LEU A N 1
ATOM 953 C CA . LEU A 1 126 ? 4.183 12.830 2.464 1.00 96.81 126 LEU A CA 1
ATOM 954 C C . LEU A 1 126 ? 5.511 13.446 2.010 1.00 96.81 126 LEU A C 1
ATOM 956 O O . LEU A 1 126 ? 6.425 12.745 1.581 1.00 96.81 126 LEU A O 1
ATOM 960 N N . THR A 1 127 ? 5.619 14.769 2.122 1.00 95.50 127 THR A N 1
ATOM 961 C CA . THR A 1 127 ? 6.802 15.536 1.690 1.00 95.50 127 THR A CA 1
ATOM 962 C C . THR A 1 127 ? 7.749 15.904 2.833 1.00 95.50 127 THR A C 1
ATOM 964 O O . THR A 1 127 ? 8.781 16.515 2.592 1.00 95.50 127 THR A O 1
ATOM 967 N N . HIS A 1 128 ? 7.406 15.554 4.078 1.00 94.56 128 HIS A N 1
ATOM 968 C CA . HIS A 1 128 ? 8.221 15.811 5.280 1.00 94.56 128 HIS A CA 1
ATOM 969 C C . HIS A 1 128 ? 9.266 14.718 5.553 1.00 94.56 128 HIS A C 1
ATOM 971 O O . HIS A 1 128 ? 9.834 14.675 6.638 1.00 94.56 128 HIS A O 1
ATOM 977 N N . ILE A 1 129 ? 9.468 13.821 4.591 1.00 96.88 129 ILE A N 1
ATOM 978 C CA . ILE A 1 129 ? 10.377 12.674 4.650 1.00 96.88 129 ILE A CA 1
ATOM 979 C C . ILE A 1 129 ? 11.318 12.706 3.440 1.00 96.88 129 ILE A C 1
ATOM 981 O O . ILE A 1 129 ? 11.132 13.526 2.530 1.00 96.88 129 ILE A O 1
ATOM 985 N N . THR A 1 130 ? 12.309 11.824 3.397 1.00 97.81 130 THR A N 1
ATOM 986 C CA . THR A 1 130 ? 13.261 11.739 2.289 1.00 97.81 130 THR A CA 1
ATOM 987 C C . THR A 1 130 ? 12.543 11.410 0.976 1.00 97.81 130 THR A C 1
ATOM 989 O O . THR A 1 130 ? 11.733 10.489 0.887 1.00 97.81 130 THR A O 1
ATOM 992 N N . GLN A 1 131 ? 12.831 12.185 -0.074 1.00 96.81 131 GLN A N 1
ATOM 993 C CA . GLN A 1 131 ? 12.220 12.012 -1.392 1.00 96.81 131 GLN A CA 1
ATOM 994 C C . GLN A 1 131 ? 13.172 11.259 -2.316 1.00 96.81 131 GLN A C 1
ATOM 996 O O . GLN A 1 131 ? 14.193 11.797 -2.747 1.00 96.81 131 GLN A O 1
ATOM 1001 N N . PHE A 1 132 ? 12.825 10.015 -2.631 1.00 96.88 132 PHE A N 1
ATOM 1002 C CA . PHE A 1 132 ? 13.615 9.168 -3.517 1.00 96.88 132 PHE A CA 1
ATOM 1003 C C . PHE A 1 132 ? 13.170 9.273 -4.985 1.00 96.88 132 PHE A C 1
ATOM 1005 O O . PHE A 1 132 ? 12.004 9.585 -5.269 1.00 96.88 132 PHE A O 1
ATOM 1012 N N . PRO A 1 133 ? 14.075 8.981 -5.942 1.00 95.81 133 PRO A N 1
ATOM 1013 C CA . PRO A 1 133 ? 13.705 8.784 -7.338 1.00 95.81 133 PRO A CA 1
ATOM 1014 C C . PRO A 1 133 ? 12.601 7.729 -7.501 1.00 95.81 133 PRO A C 1
ATOM 1016 O O . PRO A 1 133 ? 12.453 6.825 -6.684 1.00 95.81 133 PRO A O 1
ATOM 1019 N N . GLY A 1 134 ? 11.830 7.834 -8.584 1.00 95.81 134 GLY A N 1
ATOM 1020 C CA . GLY A 1 134 ? 10.784 6.857 -8.893 1.00 95.81 134 GLY A CA 1
ATOM 1021 C C . GLY A 1 134 ? 11.342 5.498 -9.319 1.00 95.81 134 GLY A C 1
ATOM 1022 O O . GLY A 1 134 ? 12.516 5.372 -9.676 1.00 95.81 134 GLY A O 1
ATOM 1023 N N . ALA A 1 135 ? 10.467 4.493 -9.351 1.00 98.00 135 ALA A N 1
ATOM 1024 C CA . ALA A 1 135 ? 10.820 3.113 -9.674 1.00 98.00 135 ALA A CA 1
ATOM 1025 C C . ALA A 1 135 ? 11.607 2.967 -10.982 1.00 98.00 135 ALA A C 1
ATOM 1027 O O . ALA A 1 135 ? 12.604 2.252 -11.000 1.00 98.00 135 ALA A O 1
ATOM 1028 N N . MET A 1 136 ? 11.244 3.686 -12.050 1.00 97.94 136 MET A N 1
ATOM 1029 C CA . MET A 1 136 ? 11.961 3.575 -13.327 1.00 97.94 136 MET A CA 1
ATOM 1030 C C . MET A 1 136 ? 13.426 4.000 -13.206 1.00 97.94 136 MET A C 1
ATOM 1032 O O . MET A 1 136 ? 14.296 3.346 -13.769 1.00 97.94 136 MET A O 1
ATOM 1036 N N . ALA A 1 137 ? 13.717 5.053 -12.438 1.00 97.81 137 ALA A N 1
ATOM 1037 C CA . ALA A 1 137 ? 15.094 5.470 -12.192 1.00 97.81 137 ALA A CA 1
ATOM 1038 C C . ALA A 1 137 ? 15.857 4.411 -11.381 1.00 97.81 137 ALA A C 1
ATOM 1040 O O . ALA A 1 137 ? 16.998 4.098 -11.712 1.00 97.81 137 ALA A O 1
ATOM 1041 N N . MET A 1 138 ? 15.212 3.808 -10.376 1.00 97.94 138 MET A N 1
ATOM 1042 C CA . MET A 1 138 ? 15.804 2.710 -9.602 1.00 97.94 138 MET A CA 1
ATOM 1043 C C . MET A 1 138 ? 16.070 1.468 -10.461 1.00 97.94 138 MET A C 1
ATOM 1045 O O . MET A 1 138 ? 17.135 0.864 -10.367 1.00 97.94 138 MET A O 1
ATOM 1049 N N . GLY A 1 139 ? 15.142 1.114 -11.350 1.00 97.94 139 GLY A N 1
ATOM 1050 C CA . GLY A 1 139 ? 15.321 -0.006 -12.267 1.00 97.94 139 GLY A CA 1
ATOM 1051 C C . GLY A 1 139 ? 16.418 0.233 -13.304 1.00 97.94 139 GLY A C 1
ATOM 1052 O O . GLY A 1 139 ? 17.169 -0.692 -13.598 1.00 97.94 139 GLY A O 1
ATOM 1053 N N . GLN A 1 140 ? 16.577 1.468 -13.800 1.00 97.69 140 GLN A N 1
ATOM 1054 C CA . GLN A 1 140 ? 17.705 1.839 -14.669 1.00 97.69 140 GLN A CA 1
ATOM 1055 C C . GLN A 1 140 ? 19.049 1.830 -13.933 1.00 97.69 140 GLN A C 1
ATOM 1057 O O . GLN A 1 140 ? 20.061 1.476 -14.532 1.00 97.69 140 GLN A O 1
ATOM 1062 N N . ALA A 1 141 ? 19.070 2.194 -12.647 1.00 97.12 141 ALA A N 1
ATOM 1063 C CA . ALA A 1 141 ? 20.279 2.097 -11.832 1.00 97.12 141 ALA A CA 1
ATOM 1064 C C . ALA A 1 141 ? 20.751 0.642 -11.667 1.00 97.12 141 ALA A C 1
ATOM 1066 O O . ALA A 1 141 ? 21.946 0.406 -11.520 1.00 97.12 141 ALA A O 1
ATOM 1067 N N . GLY A 1 142 ? 19.835 -0.332 -11.722 1.00 96.56 142 GLY A N 1
ATOM 1068 C CA . GLY A 1 142 ? 20.201 -1.749 -11.761 1.00 96.56 142 GLY A CA 1
ATOM 1069 C C . GLY A 1 142 ? 20.735 -2.308 -10.437 1.00 96.56 142 GLY A C 1
ATOM 1070 O O . GLY A 1 142 ? 21.267 -3.414 -10.429 1.00 96.56 142 GLY A O 1
ATOM 1071 N N . ASP A 1 143 ? 20.564 -1.589 -9.323 1.00 98.06 143 ASP A N 1
ATOM 1072 C CA . ASP A 1 143 ? 21.044 -1.986 -7.996 1.00 98.06 143 ASP A CA 1
ATOM 1073 C C . ASP A 1 143 ? 19.890 -2.341 -7.037 1.00 98.06 143 ASP A C 1
ATOM 1075 O O . ASP A 1 143 ? 19.171 -1.478 -6.524 1.00 98.06 143 ASP A O 1
ATOM 1079 N N . ALA A 1 144 ? 19.736 -3.638 -6.763 1.00 98.25 144 ALA A N 1
ATOM 1080 C CA . ALA A 1 144 ? 18.731 -4.158 -5.838 1.00 98.25 144 ALA A CA 1
ATOM 1081 C C . ALA A 1 144 ? 19.014 -3.778 -4.375 1.00 98.25 144 ALA A C 1
ATOM 1083 O O . ALA A 1 144 ? 18.080 -3.558 -3.603 1.00 98.25 144 ALA A O 1
ATOM 1084 N N . GLN A 1 145 ? 20.284 -3.657 -3.976 1.00 98.38 145 GLN A N 1
ATOM 1085 C CA . GLN A 1 145 ? 20.628 -3.237 -2.618 1.00 98.38 145 GLN A CA 1
ATOM 1086 C C . GLN A 1 145 ? 20.190 -1.790 -2.386 1.00 98.38 145 GLN A C 1
ATOM 1088 O O . GLN A 1 145 ? 19.621 -1.483 -1.338 1.00 98.38 145 GLN A O 1
ATOM 1093 N N . MET A 1 146 ? 20.359 -0.929 -3.392 1.00 98.25 146 MET A N 1
ATOM 1094 C CA . MET A 1 146 ? 19.818 0.428 -3.362 1.00 98.25 146 MET A CA 1
ATOM 1095 C C . MET A 1 146 ? 18.288 0.420 -3.217 1.00 98.25 146 MET A C 1
ATOM 1097 O O . MET A 1 146 ? 17.765 1.122 -2.353 1.00 98.25 146 MET A O 1
ATOM 1101 N N . ALA A 1 147 ? 17.563 -0.390 -4.000 1.00 98.62 147 ALA A N 1
ATOM 1102 C CA . ALA A 1 147 ? 16.101 -0.494 -3.888 1.00 98.62 147 ALA A CA 1
ATOM 1103 C C . ALA A 1 147 ? 15.650 -0.935 -2.480 1.00 98.62 147 ALA A C 1
ATOM 1105 O O . ALA A 1 147 ? 14.696 -0.374 -1.935 1.00 98.62 147 ALA A O 1
ATOM 1106 N N . ARG A 1 148 ? 16.383 -1.866 -1.854 1.00 98.88 148 ARG A N 1
ATOM 1107 C CA . ARG A 1 148 ? 16.166 -2.277 -0.458 1.00 98.88 148 ARG A CA 1
ATOM 1108 C C . ARG A 1 148 ? 16.385 -1.138 0.527 1.00 98.88 148 ARG A C 1
ATOM 1110 O O . ARG A 1 148 ? 15.538 -0.909 1.388 1.00 98.88 148 ARG A O 1
ATOM 1117 N N . SER A 1 149 ? 17.484 -0.396 0.397 1.00 98.81 149 SER A N 1
ATOM 1118 C CA . SER A 1 149 ? 17.747 0.771 1.247 1.00 98.81 149 SER A CA 1
ATOM 1119 C C . SER A 1 149 ? 16.659 1.837 1.108 1.00 98.81 149 SER A C 1
ATOM 1121 O O . SER A 1 149 ? 16.231 2.398 2.114 1.00 98.81 149 SER A O 1
ATOM 1123 N N . VAL A 1 150 ? 16.165 2.078 -0.110 1.00 98.69 150 VAL A N 1
ATOM 1124 C CA . VAL A 1 150 ? 15.052 3.007 -0.356 1.00 98.69 150 VAL A CA 1
ATOM 1125 C C . VAL A 1 150 ? 13.776 2.539 0.349 1.00 98.69 150 VAL A C 1
ATOM 1127 O O . VAL A 1 150 ? 13.142 3.342 1.036 1.00 98.69 150 VAL A O 1
ATOM 1130 N N . GLY A 1 151 ? 13.417 1.256 0.228 1.00 98.75 151 GLY A N 1
ATOM 1131 C CA . GLY A 1 151 ? 12.266 0.679 0.933 1.00 98.75 151 GLY A CA 1
ATOM 1132 C C . GLY A 1 151 ? 12.385 0.815 2.453 1.00 98.75 151 GLY A C 1
ATOM 1133 O O . GLY A 1 151 ? 11.452 1.284 3.104 1.00 98.75 151 GLY A O 1
ATOM 1134 N N . PHE A 1 152 ? 13.562 0.504 3.004 1.00 98.88 152 PHE A N 1
ATOM 1135 C CA . PHE A 1 152 ? 13.843 0.604 4.438 1.00 98.88 152 PHE A CA 1
ATOM 1136 C C . PHE A 1 152 ? 13.719 2.033 4.973 1.00 98.88 152 PHE A C 1
ATOM 1138 O O . PHE A 1 152 ? 13.018 2.255 5.961 1.00 98.88 152 PHE A O 1
ATOM 1145 N N . VAL A 1 153 ? 14.360 3.012 4.324 1.00 98.88 153 VAL A N 1
ATOM 1146 C CA . VAL A 1 153 ? 14.305 4.415 4.772 1.00 98.88 153 VAL A CA 1
ATOM 1147 C C . VAL A 1 153 ? 12.886 4.963 4.647 1.00 98.88 153 VAL A C 1
ATOM 1149 O O . VAL A 1 153 ? 12.380 5.545 5.602 1.00 98.88 153 VAL A O 1
ATOM 1152 N N . THR A 1 154 ? 12.218 4.711 3.515 1.00 98.75 154 THR A N 1
ATOM 1153 C CA . THR A 1 154 ? 10.838 5.169 3.289 1.00 98.75 154 THR A CA 1
ATOM 1154 C C . THR A 1 154 ? 9.905 4.640 4.378 1.00 98.75 154 THR A C 1
ATOM 1156 O O . THR A 1 154 ? 9.163 5.410 4.982 1.00 98.75 154 THR A O 1
ATOM 1159 N N . ALA A 1 155 ? 9.955 3.337 4.662 1.00 98.81 155 ALA A N 1
ATOM 1160 C CA . ALA A 1 155 ? 9.114 2.716 5.679 1.00 98.81 155 ALA A CA 1
ATOM 1161 C C . ALA A 1 155 ? 9.449 3.187 7.102 1.00 98.81 155 ALA A C 1
ATOM 1163 O O . ALA A 1 155 ? 8.531 3.451 7.877 1.00 98.81 155 ALA A O 1
ATOM 1164 N N . SER A 1 156 ? 10.735 3.348 7.428 1.00 98.81 156 SER A N 1
ATOM 1165 C CA . SER A 1 156 ? 11.176 3.846 8.739 1.00 98.81 156 SER A CA 1
ATOM 1166 C C . SER A 1 156 ? 10.647 5.256 9.007 1.00 98.81 156 SER A C 1
ATOM 1168 O O . SER A 1 156 ? 10.035 5.509 10.043 1.00 98.81 156 SER A O 1
ATOM 1170 N N . GLU A 1 157 ? 10.805 6.168 8.044 1.00 98.69 157 GLU A N 1
ATOM 1171 C CA . GLU A 1 157 ? 10.303 7.536 8.186 1.00 98.69 157 GLU A CA 1
ATOM 1172 C C . GLU A 1 157 ? 8.767 7.566 8.227 1.00 98.69 157 GLU A C 1
ATOM 1174 O O . GLU A 1 157 ? 8.186 8.332 8.986 1.00 98.69 157 GLU A O 1
ATOM 1179 N N . LEU A 1 158 ? 8.076 6.715 7.465 1.00 98.75 158 LEU A N 1
ATOM 1180 C CA . LEU A 1 158 ? 6.614 6.606 7.517 1.00 98.75 158 LEU A CA 1
ATOM 1181 C C . LEU A 1 158 ? 6.095 6.121 8.881 1.00 98.75 158 LEU A C 1
ATOM 1183 O O . LEU A 1 158 ? 5.098 6.661 9.379 1.00 98.75 158 LEU A O 1
ATOM 1187 N N . LEU A 1 159 ? 6.782 5.166 9.510 1.00 98.69 159 LEU A N 1
ATOM 1188 C CA . LEU A 1 159 ? 6.457 4.682 10.855 1.00 98.69 159 LEU A CA 1
ATOM 1189 C C . LEU A 1 159 ? 6.593 5.792 11.908 1.00 98.69 159 LEU A C 1
ATOM 1191 O O . LEU A 1 159 ? 5.723 5.905 12.774 1.00 98.69 159 LEU A O 1
ATOM 1195 N N . ASP A 1 160 ? 7.576 6.690 11.780 1.00 98.25 160 ASP A N 1
ATOM 1196 C CA . ASP A 1 160 ? 7.719 7.875 12.650 1.00 98.25 160 ASP A CA 1
ATOM 1197 C C . ASP A 1 160 ? 6.540 8.860 12.549 1.00 98.25 160 ASP A C 1
ATOM 1199 O O . ASP A 1 160 ? 6.349 9.724 13.422 1.00 98.25 160 ASP A O 1
ATOM 1203 N N . PHE A 1 161 ? 5.751 8.752 11.478 1.00 98.56 161 PHE A N 1
ATOM 1204 C CA . PHE A 1 161 ? 4.495 9.468 11.281 1.00 98.56 161 PHE A CA 1
ATOM 1205 C C . PHE A 1 161 ? 3.253 8.627 11.601 1.00 98.56 161 PHE A C 1
ATOM 1207 O O . PHE A 1 161 ? 2.147 9.161 11.555 1.00 98.56 161 PHE A O 1
ATOM 1214 N N . GLY A 1 162 ? 3.403 7.352 11.966 1.00 98.31 162 GLY A N 1
ATOM 1215 C CA . GLY A 1 162 ? 2.307 6.448 12.321 1.00 98.31 162 GLY A CA 1
ATOM 1216 C C . GLY A 1 162 ? 1.669 5.708 11.140 1.00 98.31 162 GLY A C 1
ATOM 1217 O O . GLY A 1 162 ? 0.575 5.173 11.299 1.00 98.31 162 GLY A O 1
ATOM 1218 N N . PHE A 1 163 ? 2.319 5.680 9.973 1.00 98.75 163 PHE A N 1
ATOM 1219 C CA . PHE A 1 163 ? 1.911 4.841 8.841 1.00 98.75 163 PHE A CA 1
ATOM 1220 C C . PHE A 1 163 ? 2.572 3.465 8.943 1.00 98.75 163 PHE A C 1
ATOM 1222 O O . PHE A 1 163 ? 3.792 3.375 9.055 1.00 98.75 163 PHE A O 1
ATOM 1229 N N . ASN A 1 164 ? 1.782 2.397 8.865 1.00 98.50 164 ASN A N 1
ATOM 1230 C CA . ASN A 1 164 ? 2.245 1.011 9.029 1.00 98.50 164 ASN A CA 1
ATOM 1231 C C . ASN A 1 164 ? 1.913 0.104 7.825 1.00 98.50 164 ASN A C 1
ATOM 1233 O O . ASN A 1 164 ? 2.252 -1.078 7.837 1.00 98.50 164 ASN A O 1
ATOM 1237 N N . LEU A 1 165 ? 1.284 0.657 6.779 1.00 98.75 165 LEU A N 1
ATOM 1238 C CA . LEU A 1 165 ? 0.992 -0.030 5.520 1.00 98.75 165 LEU A CA 1
ATOM 1239 C C . LEU A 1 165 ? 1.420 0.844 4.330 1.00 98.75 165 LEU A C 1
ATOM 1241 O O . LEU A 1 165 ? 0.780 1.847 4.009 1.00 98.75 165 LEU A O 1
ATOM 1245 N N . VAL A 1 166 ? 2.503 0.473 3.653 1.00 98.44 166 VAL A N 1
ATOM 1246 C CA . VAL A 1 166 ? 2.997 1.194 2.474 1.00 98.44 166 VAL A CA 1
ATOM 1247 C C . VAL A 1 166 ? 2.401 0.561 1.226 1.00 98.44 166 VAL A C 1
ATOM 1249 O O . VAL A 1 166 ? 2.661 -0.602 0.921 1.00 98.44 166 VAL A O 1
ATOM 1252 N N . LEU A 1 167 ? 1.631 1.333 0.458 1.00 98.69 167 LEU A N 1
ATOM 1253 C CA . LEU A 1 167 ? 1.077 0.878 -0.818 1.00 98.69 167 LEU A CA 1
ATOM 1254 C C . LEU A 1 167 ? 2.146 0.966 -1.915 1.00 98.69 167 LEU A C 1
ATOM 1256 O O . LEU A 1 167 ? 2.040 1.757 -2.847 1.00 98.69 167 LEU A O 1
ATOM 1260 N N . ALA A 1 168 ? 3.222 0.207 -1.757 1.00 98.25 168 ALA A N 1
ATOM 1261 C CA . ALA A 1 168 ? 4.347 0.067 -2.672 1.00 98.25 168 ALA A CA 1
ATOM 1262 C C . ALA A 1 168 ? 5.043 -1.280 -2.376 1.00 98.25 168 ALA A C 1
ATOM 1264 O O . ALA A 1 168 ? 4.976 -1.756 -1.238 1.00 98.25 168 ALA A O 1
ATOM 1265 N N . PRO A 1 169 ? 5.734 -1.895 -3.351 1.00 98.44 169 PRO A N 1
ATOM 1266 C CA . PRO A 1 169 ? 6.114 -1.353 -4.658 1.00 98.44 169 PRO A CA 1
ATOM 1267 C C . PRO A 1 169 ? 5.099 -1.599 -5.786 1.00 98.44 169 PRO A C 1
ATOM 1269 O O . PRO A 1 169 ? 4.189 -2.418 -5.687 1.00 98.44 169 PRO A O 1
ATOM 1272 N N . VAL A 1 170 ? 5.298 -0.896 -6.905 1.00 98.50 170 VAL A N 1
ATOM 1273 C CA . VAL A 1 170 ? 4.599 -1.160 -8.171 1.00 98.50 170 VAL A CA 1
ATOM 1274 C C . VAL A 1 170 ? 5.364 -2.235 -8.946 1.00 98.50 170 VAL A C 1
ATOM 1276 O O . VAL A 1 170 ? 6.493 -2.009 -9.383 1.00 98.50 170 VAL A O 1
ATOM 1279 N N . LEU A 1 171 ? 4.737 -3.396 -9.123 1.00 98.31 171 LEU A N 1
ATOM 1280 C CA . LEU A 1 171 ? 5.282 -4.562 -9.827 1.00 98.31 171 LEU A CA 1
ATOM 1281 C C . LEU A 1 171 ? 4.743 -4.719 -11.255 1.00 98.31 171 LEU A C 1
ATOM 1283 O O . LEU A 1 171 ? 5.005 -5.711 -11.931 1.00 98.31 171 LEU A O 1
ATOM 1287 N N . ASP A 1 172 ? 4.019 -3.721 -11.752 1.00 97.94 172 ASP A N 1
ATOM 1288 C CA . ASP A 1 172 ? 3.597 -3.700 -13.146 1.00 97.94 172 ASP A CA 1
ATOM 1289 C C . ASP A 1 172 ? 4.803 -3.620 -14.081 1.00 97.94 172 ASP A C 1
ATOM 1291 O O . ASP A 1 172 ? 5.701 -2.798 -13.893 1.00 97.94 172 ASP A O 1
ATOM 1295 N N . ILE A 1 173 ? 4.798 -4.416 -15.146 1.00 97.69 173 ILE A N 1
ATOM 1296 C CA . ILE A 1 173 ? 5.828 -4.367 -16.185 1.00 97.69 173 ILE A CA 1
ATOM 1297 C C . ILE A 1 173 ? 5.414 -3.349 -17.243 1.00 97.69 173 ILE A C 1
ATOM 1299 O O . ILE A 1 173 ? 4.444 -3.571 -17.960 1.00 97.69 173 ILE A O 1
ATOM 1303 N N . ASN A 1 174 ? 6.157 -2.253 -17.396 1.00 95.69 174 ASN A N 1
ATOM 1304 C CA . ASN A 1 174 ? 5.836 -1.190 -18.354 1.00 95.69 174 ASN A CA 1
ATOM 1305 C C . ASN A 1 174 ? 6.235 -1.572 -19.795 1.00 95.69 174 ASN A C 1
ATOM 1307 O O . ASN A 1 174 ? 7.147 -0.986 -20.380 1.00 95.69 174 ASN A O 1
ATOM 1311 N N . ASN A 1 175 ? 5.583 -2.596 -20.348 1.00 91.56 175 ASN A N 1
ATOM 1312 C CA . ASN A 1 175 ? 5.793 -3.118 -21.704 1.00 91.56 175 ASN A CA 1
ATOM 1313 C C . ASN A 1 175 ? 4.964 -2.393 -22.780 1.00 91.56 175 ASN A C 1
ATOM 1315 O O . ASN A 1 175 ? 5.235 -2.580 -23.966 1.00 91.56 175 ASN A O 1
ATOM 1319 N N . ASN A 1 176 ? 4.036 -1.514 -22.388 1.00 90.31 176 ASN A N 1
ATOM 1320 C CA . ASN A 1 176 ? 3.304 -0.644 -23.300 1.00 90.31 176 ASN A CA 1
ATOM 1321 C C . ASN A 1 176 ? 3.764 0.818 -23.173 1.00 90.31 176 ASN A C 1
ATOM 1323 O O . ASN A 1 176 ? 3.433 1.487 -22.194 1.00 90.31 176 ASN A O 1
ATOM 1327 N N . PRO A 1 177 ? 4.478 1.380 -24.167 1.00 87.56 177 PRO A N 1
ATOM 1328 C CA . PRO A 1 177 ? 4.956 2.762 -24.099 1.00 87.56 177 PRO A CA 1
ATOM 1329 C C . PRO A 1 177 ? 3.824 3.801 -24.132 1.00 87.56 177 PRO A C 1
ATOM 1331 O O . PRO A 1 177 ? 4.061 4.961 -23.803 1.00 87.56 177 PRO A O 1
ATOM 1334 N N . LYS A 1 178 ? 2.603 3.408 -24.525 1.00 86.56 178 LYS A N 1
ATOM 1335 C CA . LYS A 1 178 ? 1.415 4.273 -24.508 1.00 86.56 178 LYS A CA 1
ATOM 1336 C C . LYS A 1 178 ? 0.669 4.235 -23.173 1.00 86.56 178 LYS A C 1
ATOM 1338 O O . LYS A 1 178 ? -0.340 4.923 -23.054 1.00 86.56 178 LYS A O 1
ATOM 1343 N N . ASN A 1 179 ? 1.132 3.456 -22.192 1.00 86.06 179 ASN A N 1
ATOM 1344 C CA . ASN A 1 179 ? 0.505 3.387 -20.878 1.00 86.06 179 ASN A CA 1
ATOM 1345 C C . ASN A 1 179 ? 0.607 4.751 -20.164 1.00 86.06 179 ASN A C 1
ATOM 1347 O O . ASN A 1 179 ? 1.725 5.207 -19.883 1.00 86.06 179 ASN A O 1
ATOM 1351 N N . PRO A 1 180 ? -0.526 5.411 -19.856 1.00 81.69 180 PRO A N 1
ATOM 1352 C CA . PRO A 1 180 ? -0.508 6.733 -19.237 1.00 81.69 180 PRO A CA 1
ATOM 1353 C C . PRO A 1 180 ? -0.350 6.673 -17.707 1.00 81.69 180 PRO A C 1
ATOM 1355 O O . PRO A 1 180 ? 0.059 7.657 -17.090 1.00 81.69 180 PRO A O 1
ATOM 1358 N N . VAL A 1 181 ? -0.644 5.527 -17.079 1.00 85.62 181 VAL A N 1
ATOM 1359 C CA . VAL A 1 181 ? -0.803 5.402 -15.619 1.00 85.62 181 VAL A CA 1
ATOM 1360 C C . VAL A 1 181 ? 0.410 4.815 -14.930 1.00 85.62 181 VAL A C 1
ATOM 1362 O O . VAL A 1 181 ? 0.778 5.318 -13.867 1.00 85.62 181 VAL A O 1
ATOM 1365 N N . ILE A 1 182 ? 1.027 3.773 -15.489 1.00 89.81 182 ILE A N 1
ATOM 1366 C CA . ILE A 1 182 ? 2.180 3.082 -14.900 1.00 89.81 182 ILE A CA 1
ATOM 1367 C C . ILE A 1 182 ? 3.457 3.807 -15.291 1.00 89.81 182 ILE A C 1
ATOM 1369 O O . ILE A 1 182 ? 4.017 4.507 -14.448 1.00 89.81 182 ILE A O 1
ATOM 1373 N N . ASN A 1 183 ? 3.875 3.756 -16.557 1.00 91.31 183 ASN A N 1
ATOM 1374 C CA . ASN A 1 183 ? 4.989 4.551 -17.078 1.00 91.31 183 ASN A CA 1
ATOM 1375 C C . ASN A 1 183 ? 6.195 4.559 -16.099 1.00 91.31 183 ASN A C 1
ATOM 1377 O O . ASN A 1 183 ? 6.652 3.499 -15.672 1.00 91.31 183 ASN A O 1
ATOM 1381 N N . THR A 1 184 ? 6.647 5.734 -15.647 1.00 95.75 184 THR A N 1
ATOM 1382 C CA . THR A 1 184 ? 7.746 5.918 -14.674 1.00 95.75 184 THR A CA 1
ATOM 1383 C C . THR A 1 184 ? 7.549 5.305 -13.276 1.00 95.75 184 THR A C 1
ATOM 1385 O O . THR A 1 184 ? 8.500 5.295 -12.490 1.00 95.75 184 THR A O 1
ATOM 1388 N N . ARG A 1 185 ? 6.351 4.802 -12.942 1.00 97.69 185 ARG A N 1
ATOM 1389 C CA . ARG A 1 185 ? 6.056 4.102 -11.675 1.00 97.69 185 ARG A CA 1
ATOM 1390 C C . ARG A 1 185 ? 6.483 2.640 -11.689 1.00 97.69 185 ARG A C 1
ATOM 1392 O O . ARG A 1 185 ? 6.590 2.054 -10.627 1.00 97.69 185 ARG A O 1
ATOM 1399 N N . SER A 1 186 ? 6.736 2.055 -12.857 1.00 97.75 186 SER A N 1
ATOM 1400 C CA . SER A 1 186 ? 7.334 0.722 -12.959 1.00 97.75 186 SER A CA 1
ATOM 1401 C C . SER A 1 186 ? 8.855 0.806 -12.909 1.00 97.75 186 SER A C 1
ATOM 1403 O O . SER A 1 186 ? 9.437 1.766 -13.413 1.00 97.75 186 SER A O 1
ATOM 1405 N N . TYR A 1 187 ? 9.510 -0.237 -12.397 1.00 98.31 187 TYR A N 1
ATOM 1406 C CA . TYR A 1 187 ? 10.963 -0.395 -12.508 1.00 98.31 187 TYR A CA 1
ATOM 1407 C C . TYR A 1 187 ? 11.446 -0.605 -13.954 1.00 98.31 187 TYR A C 1
ATOM 1409 O O . TYR A 1 187 ? 12.631 -0.447 -14.235 1.00 98.31 187 TYR A O 1
ATOM 1417 N N . GLY A 1 188 ? 10.561 -0.922 -14.901 1.00 97.19 188 GLY A N 1
ATOM 1418 C CA . GLY A 1 188 ? 10.910 -0.993 -16.317 1.00 97.19 188 GLY A CA 1
ATOM 1419 C C . GLY A 1 188 ? 10.020 -1.933 -17.122 1.00 97.19 188 GLY A C 1
ATOM 1420 O O . GLY A 1 188 ? 8.965 -2.376 -16.682 1.00 97.19 188 GLY A O 1
ATOM 1421 N N . SER A 1 189 ? 10.456 -2.249 -18.338 1.00 96.44 189 SER A N 1
ATOM 1422 C CA . SER A 1 189 ? 9.744 -3.146 -19.260 1.00 96.44 189 SER A CA 1
ATOM 1423 C C . SER A 1 189 ? 10.201 -4.609 -19.177 1.00 96.44 189 SER A C 1
ATOM 1425 O O . SER A 1 189 ? 9.624 -5.476 -19.833 1.00 96.44 189 SER A O 1
ATOM 1427 N N . ASN A 1 190 ? 11.236 -4.905 -18.383 1.00 96.81 190 ASN A N 1
ATOM 1428 C CA . ASN A 1 190 ? 11.781 -6.248 -18.211 1.00 96.81 190 ASN A CA 1
ATOM 1429 C C . ASN A 1 190 ? 11.275 -6.881 -16.905 1.00 96.81 190 ASN A C 1
ATOM 1431 O O . ASN A 1 190 ? 11.518 -6.349 -15.823 1.00 96.81 190 ASN A O 1
ATOM 1435 N N . LYS A 1 191 ? 10.623 -8.046 -17.006 1.00 97.38 191 LYS A N 1
ATOM 1436 C CA . LYS A 1 191 ? 10.073 -8.779 -15.855 1.00 97.38 191 LYS A CA 1
ATOM 1437 C C . LYS A 1 191 ? 11.109 -9.125 -14.785 1.00 97.38 191 LYS A C 1
ATOM 1439 O O . LYS A 1 191 ? 10.805 -9.006 -13.604 1.00 97.38 191 LYS A O 1
ATOM 1444 N N . SER A 1 192 ? 12.334 -9.488 -15.170 1.00 97.88 192 SER A N 1
ATOM 1445 C CA . SER A 1 192 ? 13.398 -9.828 -14.219 1.00 97.88 192 SER A CA 1
ATOM 1446 C C . SER A 1 192 ? 13.850 -8.601 -13.431 1.00 97.88 192 SER A C 1
ATOM 1448 O O . SER A 1 192 ? 13.987 -8.687 -12.216 1.00 97.88 192 S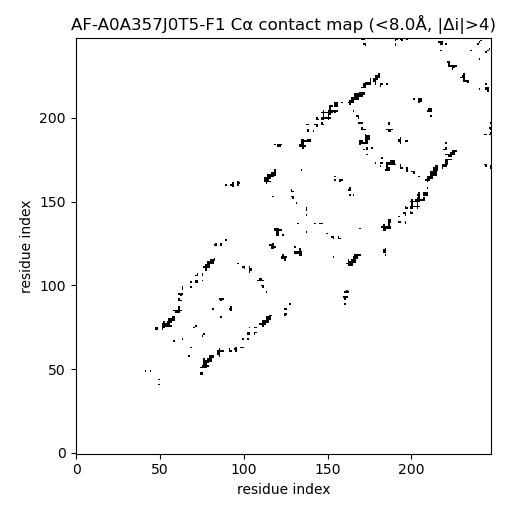ER A O 1
ATOM 1450 N N . THR A 1 193 ? 14.008 -7.448 -14.092 1.00 98.19 193 THR A N 1
ATOM 1451 C CA . THR A 1 193 ? 14.326 -6.180 -13.413 1.00 98.19 193 THR A CA 1
ATOM 1452 C C . THR A 1 193 ? 13.216 -5.773 -12.448 1.00 98.19 193 THR A C 1
ATOM 1454 O O . THR A 1 193 ? 13.502 -5.429 -11.304 1.00 98.19 193 THR A O 1
ATOM 1457 N N . VAL A 1 194 ? 11.951 -5.843 -12.880 1.00 98.50 194 VAL A N 1
ATOM 1458 C CA . VAL A 1 194 ? 10.796 -5.497 -12.035 1.00 98.50 194 VAL A CA 1
ATOM 1459 C C . VAL A 1 194 ? 10.712 -6.405 -10.810 1.00 98.50 194 VAL A C 1
ATOM 1461 O O . VAL A 1 194 ? 10.598 -5.902 -9.696 1.00 98.50 194 VAL A O 1
ATOM 1464 N N . THR A 1 195 ? 10.867 -7.716 -11.004 1.00 98.50 195 THR A N 1
ATOM 1465 C CA . THR A 1 195 ? 10.870 -8.704 -9.913 1.00 98.50 195 THR A CA 1
ATOM 1466 C C . THR A 1 195 ? 12.010 -8.431 -8.931 1.00 98.50 195 THR A C 1
ATOM 1468 O O . THR A 1 195 ? 11.785 -8.305 -7.732 1.00 98.50 195 THR A O 1
ATOM 1471 N N . GLN A 1 196 ? 13.242 -8.287 -9.431 1.00 98.56 196 GLN A N 1
ATOM 1472 C CA . GLN A 1 196 ? 14.424 -8.121 -8.586 1.00 98.56 196 GLN A CA 1
ATOM 1473 C C . GLN A 1 196 ? 14.357 -6.844 -7.737 1.00 98.56 196 GLN A C 1
ATOM 1475 O O . GLN A 1 196 ? 14.627 -6.891 -6.537 1.00 98.56 196 GLN A O 1
ATOM 1480 N N . MET A 1 197 ? 13.988 -5.712 -8.343 1.00 98.69 197 MET A N 1
ATOM 1481 C CA . MET A 1 197 ? 13.896 -4.433 -7.631 1.00 98.69 197 MET A CA 1
ATOM 1482 C C . MET A 1 197 ? 12.713 -4.392 -6.672 1.00 98.69 197 MET A C 1
ATOM 1484 O O . MET A 1 197 ? 12.841 -3.896 -5.553 1.00 98.69 197 MET A O 1
ATOM 1488 N N . GLY A 1 198 ? 11.574 -4.927 -7.111 1.00 98.38 198 GLY A N 1
ATOM 1489 C CA . GLY A 1 198 ? 10.357 -5.014 -6.324 1.00 98.38 198 GLY A CA 1
ATOM 1490 C C . GLY A 1 198 ? 10.548 -5.815 -5.042 1.00 98.38 198 GLY A C 1
ATOM 1491 O O . GLY A 1 198 ? 10.291 -5.299 -3.956 1.00 98.38 198 GLY A O 1
ATOM 1492 N N . LEU A 1 199 ? 11.084 -7.034 -5.158 1.00 98.62 199 LEU A N 1
ATOM 1493 C CA . LEU A 1 199 ? 11.384 -7.884 -4.003 1.00 98.62 199 LEU A CA 1
ATOM 1494 C C . LEU A 1 199 ? 12.362 -7.210 -3.040 1.00 98.62 199 LEU A C 1
ATOM 1496 O O . LEU A 1 199 ? 12.145 -7.224 -1.831 1.00 98.62 199 LEU A O 1
ATOM 1500 N N . ALA A 1 200 ? 13.410 -6.572 -3.564 1.00 98.81 200 ALA A N 1
ATOM 1501 C CA . ALA A 1 200 ? 14.381 -5.894 -2.721 1.00 98.81 200 ALA A CA 1
ATOM 1502 C C . ALA A 1 200 ? 13.765 -4.706 -1.965 1.00 98.81 200 ALA A C 1
ATOM 1504 O O . ALA A 1 200 ? 14.005 -4.558 -0.768 1.00 98.81 200 ALA A O 1
ATOM 1505 N N . TYR A 1 201 ? 12.930 -3.893 -2.622 1.00 98.81 201 TYR A N 1
ATOM 1506 C CA . TYR A 1 201 ? 12.186 -2.819 -1.958 1.00 98.81 201 TYR A CA 1
ATOM 1507 C C . TYR A 1 201 ? 11.258 -3.370 -0.863 1.00 98.81 201 TYR A C 1
ATOM 1509 O O . TYR A 1 201 ? 11.269 -2.846 0.251 1.00 98.81 201 TYR A O 1
ATOM 1517 N N . MET A 1 202 ? 10.499 -4.439 -1.148 1.00 98.62 202 MET A N 1
ATOM 1518 C CA . MET A 1 202 ? 9.616 -5.091 -0.166 1.00 98.62 202 MET A CA 1
ATOM 1519 C C . MET A 1 202 ? 10.382 -5.567 1.065 1.00 98.62 202 MET A C 1
ATOM 1521 O O . MET A 1 202 ? 9.955 -5.290 2.183 1.00 98.62 202 MET A O 1
ATOM 1525 N N . GLU A 1 203 ? 11.525 -6.223 0.862 1.00 98.81 203 GLU A N 1
ATOM 1526 C CA . GLU A 1 203 ? 12.393 -6.669 1.952 1.00 98.81 203 GLU A CA 1
ATOM 1527 C C . GLU A 1 203 ? 12.837 -5.482 2.815 1.00 98.81 203 GLU A C 1
ATOM 1529 O O . GLU A 1 203 ? 12.790 -5.557 4.039 1.00 98.81 203 GLU A O 1
ATOM 1534 N N . GLY A 1 204 ? 13.183 -4.348 2.197 1.00 98.81 204 GLY A N 1
ATOM 1535 C CA . GLY A 1 204 ? 13.499 -3.116 2.919 1.00 98.81 204 GLY A CA 1
ATOM 1536 C C . GLY A 1 204 ? 12.343 -2.618 3.791 1.00 98.81 204 GLY A C 1
ATOM 1537 O O . GLY A 1 204 ? 12.547 -2.304 4.963 1.00 98.81 204 GLY A O 1
ATOM 1538 N N . VAL A 1 205 ? 11.124 -2.582 3.244 1.00 98.88 205 VAL A N 1
ATOM 1539 C CA . VAL A 1 205 ? 9.916 -2.171 3.984 1.00 98.88 205 VAL A CA 1
ATOM 1540 C C . VAL A 1 205 ? 9.646 -3.104 5.171 1.00 98.88 205 VAL A C 1
ATOM 1542 O O . VAL A 1 205 ? 9.393 -2.628 6.279 1.00 98.88 205 VAL A O 1
ATOM 1545 N N . GLN A 1 206 ? 9.762 -4.418 4.962 1.00 98.69 206 GLN A N 1
ATOM 1546 C CA . GLN A 1 206 ? 9.581 -5.431 6.008 1.00 98.69 206 GLN A CA 1
ATOM 1547 C C . GLN A 1 206 ? 10.657 -5.330 7.095 1.00 98.69 206 GLN A C 1
ATOM 1549 O O . GLN A 1 206 ? 10.335 -5.398 8.278 1.00 98.69 206 GLN A O 1
ATOM 1554 N N . MET A 1 207 ? 11.920 -5.095 6.718 1.00 98.56 207 MET A N 1
ATOM 1555 C CA . MET A 1 207 ? 13.024 -4.877 7.662 1.00 98.56 207 MET A CA 1
ATOM 1556 C C . MET A 1 207 ? 12.793 -3.666 8.575 1.00 98.56 207 MET A C 1
ATOM 1558 O O . MET A 1 207 ? 13.248 -3.671 9.716 1.00 98.56 207 MET A O 1
ATOM 1562 N N . ALA A 1 208 ? 12.100 -2.632 8.091 1.00 98.50 208 ALA A N 1
ATOM 1563 C CA . ALA A 1 208 ? 11.7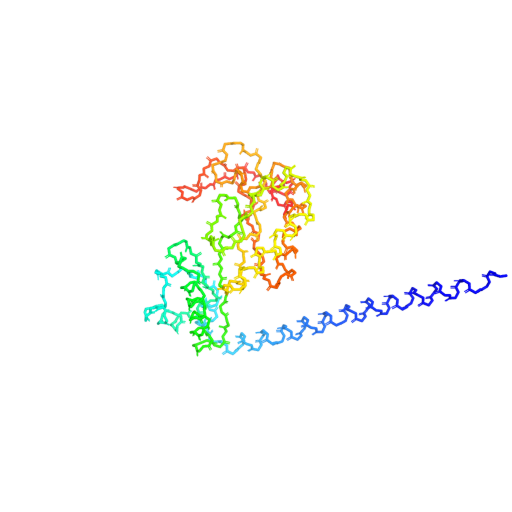24 -1.477 8.905 1.00 98.50 208 ALA A CA 1
ATOM 1564 C C . ALA A 1 208 ? 10.545 -1.764 9.856 1.00 98.50 208 ALA A C 1
ATOM 1566 O O . ALA A 1 208 ? 10.270 -0.958 10.740 1.00 98.50 208 ALA A O 1
ATOM 1567 N N . GLY A 1 209 ? 9.847 -2.894 9.692 1.00 97.75 209 GLY A N 1
ATOM 1568 C CA . GLY A 1 209 ? 8.668 -3.261 10.481 1.00 97.75 209 GLY A CA 1
ATOM 1569 C C . GLY A 1 209 ? 7.342 -2.736 9.920 1.00 97.75 209 GLY A C 1
ATOM 1570 O O . GLY A 1 209 ? 6.351 -2.698 10.646 1.00 97.75 209 GLY A O 1
ATOM 1571 N N . SER A 1 210 ? 7.308 -2.320 8.649 1.00 98.38 210 SER A N 1
ATOM 1572 C CA . SER A 1 210 ? 6.083 -1.903 7.956 1.00 98.38 210 SER A CA 1
ATOM 1573 C C . SER A 1 210 ? 5.635 -2.962 6.947 1.00 98.38 210 SER A C 1
ATOM 1575 O O . SER A 1 210 ? 6.389 -3.871 6.593 1.00 98.38 210 SER A O 1
ATOM 1577 N N . ILE A 1 211 ? 4.396 -2.857 6.474 1.00 98.62 211 ILE A N 1
ATOM 1578 C CA . ILE A 1 211 ? 3.801 -3.835 5.560 1.00 98.62 211 ILE A CA 1
ATOM 1579 C C . ILE A 1 211 ? 3.842 -3.274 4.128 1.00 98.62 211 ILE A C 1
ATOM 1581 O O . ILE A 1 211 ? 3.193 -2.257 3.871 1.00 98.62 211 ILE A O 1
ATOM 1585 N N . PRO A 1 212 ? 4.570 -3.894 3.178 1.00 98.56 212 PRO A N 1
ATOM 1586 C CA . PRO A 1 212 ? 4.484 -3.526 1.768 1.00 98.56 212 PRO A CA 1
ATOM 1587 C C . PRO A 1 212 ? 3.244 -4.142 1.110 1.00 98.56 212 PRO A C 1
ATOM 1589 O O . PRO A 1 212 ? 2.854 -5.268 1.422 1.00 98.56 212 PRO A O 1
ATOM 1592 N N . VAL A 1 213 ? 2.665 -3.438 0.139 1.00 98.56 213 VAL A N 1
ATOM 1593 C CA . VAL A 1 213 ? 1.569 -3.945 -0.700 1.00 98.56 213 VAL A CA 1
ATOM 1594 C C . VAL A 1 213 ? 1.959 -3.821 -2.163 1.00 98.56 213 VAL A C 1
ATOM 1596 O O . VAL A 1 213 ? 2.086 -2.717 -2.699 1.00 98.56 213 VAL A O 1
ATOM 1599 N N . ILE A 1 214 ? 2.125 -4.972 -2.812 1.00 97.50 214 ILE A N 1
ATOM 1600 C CA . ILE A 1 214 ? 2.395 -5.046 -4.246 1.00 97.50 214 ILE A CA 1
ATOM 1601 C C . ILE A 1 214 ? 1.170 -4.618 -5.047 1.00 97.50 214 ILE A C 1
ATOM 1603 O O . ILE A 1 214 ? 0.027 -4.892 -4.673 1.00 97.50 214 ILE A O 1
ATOM 1607 N N . LYS A 1 215 ? 1.406 -3.957 -6.178 1.00 96.69 215 LYS A N 1
ATOM 1608 C CA . LYS A 1 215 ? 0.332 -3.501 -7.064 1.00 96.69 215 LYS A CA 1
ATOM 1609 C C . LYS A 1 215 ? 0.784 -3.413 -8.530 1.00 96.69 215 LYS A C 1
ATOM 1611 O O . LYS A 1 215 ? 1.969 -3.234 -8.784 1.00 96.69 215 LYS A O 1
ATOM 1616 N N . HIS A 1 216 ? -0.107 -3.539 -9.510 1.00 96.19 216 HIS A N 1
ATOM 1617 C CA . HIS A 1 216 ? -1.565 -3.672 -9.387 1.00 96.19 216 HIS A CA 1
ATOM 1618 C C . HIS A 1 216 ? -1.994 -5.004 -10.011 1.00 96.19 216 HIS A C 1
ATOM 1620 O O . HIS A 1 216 ? -2.006 -5.129 -11.229 1.00 96.19 216 HIS A O 1
ATOM 1626 N N . PHE A 1 217 ? -2.348 -6.003 -9.197 1.00 95.94 217 PHE A N 1
ATOM 1627 C CA . PHE A 1 217 ? -2.760 -7.319 -9.703 1.00 95.94 217 PHE A CA 1
ATOM 1628 C C . PHE A 1 217 ? -3.978 -7.209 -10.650 1.00 95.94 217 PHE A C 1
ATOM 1630 O O . PHE A 1 217 ? -4.909 -6.465 -10.333 1.00 95.94 217 PHE A O 1
ATOM 1637 N N . PRO A 1 218 ? -4.024 -7.941 -11.785 1.00 94.75 218 PRO A N 1
ATOM 1638 C CA . PRO A 1 218 ? -3.075 -8.962 -12.258 1.00 94.75 218 PRO A CA 1
ATOM 1639 C C . PRO A 1 218 ? -1.926 -8.416 -13.126 1.00 94.75 218 PRO A C 1
ATOM 1641 O O . PRO A 1 218 ? -1.309 -9.175 -13.864 1.00 94.75 218 PRO A O 1
ATOM 1644 N N . GLY A 1 219 ? -1.674 -7.111 -13.076 1.00 93.88 219 GLY A N 1
ATOM 1645 C CA . GLY A 1 219 ? -0.714 -6.364 -13.883 1.00 93.88 219 GLY A CA 1
ATOM 1646 C C . GLY A 1 219 ? -1.431 -5.283 -14.690 1.00 93.88 219 GLY A C 1
ATOM 1647 O O . GLY A 1 219 ? -2.362 -5.579 -15.428 1.00 93.88 219 GLY A O 1
ATOM 1648 N N . HIS A 1 220 ? -1.004 -4.027 -14.572 1.00 93.50 220 HIS A N 1
ATOM 1649 C CA . HIS A 1 220 ? -1.594 -2.860 -15.258 1.00 93.50 220 HIS A CA 1
ATOM 1650 C C . HIS A 1 220 ? -0.662 -2.278 -16.336 1.00 93.50 220 HIS A C 1
ATOM 1652 O O . HIS A 1 220 ? -1.033 -1.402 -17.110 1.00 93.50 220 HIS A O 1
ATOM 1658 N N . GLY A 1 221 ? 0.567 -2.782 -16.435 1.00 89.75 221 GLY A N 1
ATOM 1659 C CA . GLY A 1 221 ? 1.617 -2.196 -17.272 1.00 89.75 221 GLY A CA 1
ATOM 1660 C C . GLY A 1 221 ? 1.375 -2.236 -18.790 1.00 89.75 221 GLY A C 1
ATOM 1661 O O . GLY A 1 221 ? 1.940 -1.407 -19.504 1.00 89.75 221 GLY A O 1
ATOM 1662 N N . ASP A 1 222 ? 0.471 -3.098 -19.272 1.00 86.81 222 ASP A N 1
ATOM 1663 C CA . ASP A 1 222 ? 0.117 -3.228 -20.698 1.00 86.81 222 ASP A CA 1
ATOM 1664 C C . ASP A 1 222 ? -1.218 -2.558 -21.086 1.00 86.81 222 ASP A C 1
ATOM 1666 O O . ASP A 1 222 ? -1.767 -2.790 -22.162 1.00 86.81 222 ASP A O 1
ATOM 1670 N N . THR A 1 223 ? -1.791 -1.725 -20.219 1.00 81.88 223 THR A N 1
ATOM 1671 C CA . THR A 1 223 ? -3.048 -1.025 -20.522 1.00 81.88 223 THR A CA 1
ATOM 1672 C C . THR A 1 223 ? -2.800 0.247 -21.344 1.00 81.88 223 THR A C 1
ATOM 1674 O O . THR A 1 223 ? -1.748 0.883 -21.258 1.00 81.88 223 THR A O 1
ATOM 1677 N N . THR A 1 224 ? -3.780 0.642 -22.163 1.00 76.75 224 THR A N 1
ATOM 1678 C CA . THR A 1 224 ? -3.741 1.888 -22.961 1.00 76.75 224 THR A CA 1
ATOM 1679 C C . THR A 1 224 ? -4.653 2.986 -22.421 1.00 76.75 224 THR A C 1
ATOM 1681 O O . THR A 1 224 ? -4.717 4.064 -23.008 1.00 76.75 224 THR A O 1
ATOM 1684 N N . VAL A 1 225 ? -5.394 2.710 -21.348 1.00 71.25 225 VAL A N 1
ATOM 1685 C CA . VAL A 1 225 ? -6.436 3.587 -20.805 1.00 71.25 225 VAL A CA 1
ATOM 1686 C C . VAL A 1 225 ? -6.221 3.759 -19.309 1.00 71.25 225 VAL A C 1
ATOM 1688 O O . VAL A 1 225 ? -5.792 2.831 -18.622 1.00 71.25 225 VAL A O 1
ATOM 1691 N N . ASP A 1 226 ? -6.491 4.964 -18.814 1.00 70.88 226 ASP A N 1
ATOM 1692 C CA . ASP A 1 226 ? -6.363 5.278 -17.400 1.00 70.88 226 ASP A CA 1
ATOM 1693 C C . ASP A 1 226 ? -7.552 4.741 -16.595 1.00 70.88 226 ASP A C 1
ATOM 1695 O O . ASP A 1 226 ? -8.689 5.152 -16.821 1.00 70.88 226 ASP A O 1
ATOM 1699 N N . SER A 1 227 ? -7.275 3.876 -15.614 1.00 72.00 227 SER A N 1
ATOM 1700 C CA . SER A 1 227 ? -8.283 3.317 -14.705 1.00 72.00 227 SER A CA 1
ATOM 1701 C C . SER A 1 227 ? -9.006 4.345 -13.841 1.00 72.00 227 SER A C 1
ATOM 1703 O O . SER A 1 227 ? -10.051 4.030 -13.281 1.00 72.00 227 SER A O 1
ATOM 1705 N N . HIS A 1 228 ? -8.478 5.563 -13.712 1.00 75.12 228 HIS A N 1
ATOM 1706 C CA . HIS A 1 228 ? -9.186 6.656 -13.041 1.00 75.12 228 HIS A CA 1
ATOM 1707 C C . HIS A 1 228 ? -10.326 7.233 -13.897 1.00 75.12 228 HIS A C 1
ATOM 1709 O O . HIS A 1 228 ? -11.157 7.979 -13.377 1.00 75.12 228 HIS A O 1
ATOM 1715 N N . HIS A 1 229 ? -10.360 6.925 -15.198 1.00 67.44 229 HIS A N 1
ATOM 1716 C CA . HIS A 1 229 ? -11.285 7.529 -16.158 1.00 67.44 229 HIS A CA 1
ATOM 1717 C C . HIS A 1 229 ? -12.155 6.513 -16.898 1.00 67.44 229 HIS A C 1
ATOM 1719 O O . HIS A 1 229 ? -13.281 6.850 -17.255 1.00 67.44 229 HIS A O 1
ATOM 1725 N N . ASP A 1 230 ? -11.664 5.294 -17.116 1.00 74.81 230 ASP A N 1
ATOM 1726 C CA . ASP A 1 230 ? -12.399 4.239 -17.815 1.00 74.81 230 ASP A CA 1
ATOM 1727 C C . ASP A 1 230 ? -11.864 2.852 -17.412 1.00 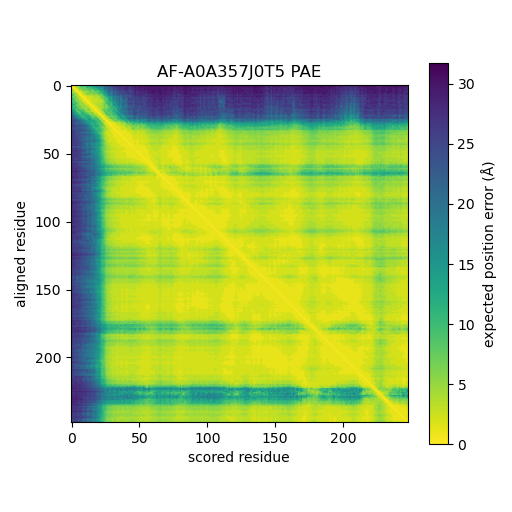74.81 230 ASP A C 1
ATOM 1729 O O . ASP A 1 230 ? -10.810 2.743 -16.786 1.00 74.81 230 ASP A O 1
ATOM 1733 N N . LEU A 1 231 ? -12.583 1.780 -17.736 1.00 83.25 231 LEU A N 1
ATOM 1734 C CA . LEU A 1 231 ? -12.210 0.418 -17.356 1.00 83.25 231 LEU A CA 1
ATOM 1735 C C . LEU A 1 231 ? -11.064 -0.099 -18.252 1.00 83.25 231 LEU A C 1
ATOM 1737 O O . LEU A 1 231 ? -11.296 -0.386 -19.431 1.00 83.25 231 LEU A O 1
ATOM 1741 N N . PRO A 1 232 ? -9.829 -0.275 -17.738 1.00 80.25 232 PRO A N 1
ATOM 1742 C CA . PRO A 1 232 ? -8.748 -0.819 -18.543 1.00 80.25 232 PRO A CA 1
ATOM 1743 C C . PRO A 1 232 ? -9.017 -2.290 -18.862 1.00 80.25 232 PRO A C 1
ATOM 1745 O O . PRO A 1 232 ? -9.451 -3.066 -18.010 1.00 80.25 232 PRO A O 1
ATOM 1748 N N . THR A 1 233 ? -8.698 -2.696 -20.087 1.00 82.25 233 THR A N 1
ATOM 1749 C CA . THR A 1 233 ? -8.758 -4.098 -20.504 1.00 82.25 233 THR A CA 1
ATOM 1750 C C . THR A 1 233 ? -7.382 -4.565 -20.953 1.00 82.25 233 THR A C 1
ATOM 1752 O O . THR A 1 233 ? -6.647 -3.840 -21.624 1.00 82.25 233 THR A O 1
ATOM 1755 N N . ILE A 1 234 ? -7.031 -5.794 -20.578 1.00 81.38 234 ILE A N 1
ATOM 1756 C CA . ILE A 1 234 ? -5.849 -6.493 -21.081 1.00 81.38 234 ILE A CA 1
ATOM 1757 C C . ILE A 1 234 ? -6.352 -7.707 -21.848 1.00 81.38 234 ILE A C 1
ATOM 1759 O O . ILE A 1 234 ? -6.887 -8.649 -21.269 1.00 81.38 234 ILE A O 1
ATOM 1763 N N . SER A 1 235 ? -6.191 -7.680 -23.169 1.00 87.69 235 SER A N 1
ATOM 1764 C CA . SER A 1 235 ? -6.624 -8.769 -24.053 1.00 87.69 235 SER A CA 1
ATOM 1765 C C . SER A 1 235 ? -5.558 -9.867 -24.123 1.00 87.69 235 SER A C 1
ATOM 1767 O O . SER A 1 235 ? -4.933 -10.071 -25.164 1.00 87.69 235 SER A O 1
ATOM 1769 N N . LYS A 1 236 ? -5.319 -10.551 -22.996 1.00 91.62 236 LYS A N 1
ATOM 1770 C CA . LYS A 1 236 ? -4.362 -11.663 -22.870 1.00 91.62 236 LYS A CA 1
ATOM 1771 C C . LYS A 1 236 ? -5.033 -12.926 -22.348 1.00 91.62 236 LYS A C 1
ATOM 1773 O O . LYS A 1 236 ? -5.941 -12.879 -21.524 1.00 91.62 236 LYS A O 1
ATOM 1778 N N . THR A 1 237 ? -4.536 -14.068 -22.805 1.00 95.88 237 THR A N 1
ATOM 1779 C CA . THR A 1 237 ? -4.829 -15.374 -22.206 1.00 95.88 237 THR A CA 1
ATOM 1780 C C . THR A 1 237 ? -4.129 -15.517 -20.852 1.00 95.88 237 THR A C 1
ATOM 1782 O O . THR A 1 237 ? -3.134 -14.842 -20.577 1.00 95.88 237 THR A O 1
ATOM 1785 N N . LEU A 1 238 ? -4.603 -16.444 -20.016 1.00 96.00 238 LEU A N 1
ATOM 1786 C CA . LEU A 1 238 ? -3.962 -16.743 -18.733 1.00 96.00 238 LEU A CA 1
ATOM 1787 C C . LEU A 1 238 ? -2.496 -17.177 -18.899 1.00 96.00 238 LEU A C 1
ATOM 1789 O O . LEU A 1 238 ? -1.659 -16.786 -18.093 1.00 96.00 238 LEU A O 1
ATOM 1793 N N . ASP A 1 239 ? -2.167 -17.940 -19.942 1.00 97.56 239 ASP A N 1
ATOM 1794 C CA . ASP A 1 239 ? -0.790 -18.387 -20.189 1.00 97.56 239 ASP A CA 1
ATOM 1795 C C . ASP A 1 239 ? 0.131 -17.218 -20.557 1.00 97.56 239 ASP A C 1
ATOM 1797 O O . ASP A 1 239 ? 1.268 -17.148 -20.089 1.00 97.56 239 ASP A O 1
ATOM 1801 N N . GLN A 1 240 ? -0.377 -16.247 -21.322 1.00 95.81 240 GLN A N 1
ATOM 1802 C CA . GLN A 1 240 ? 0.356 -15.012 -21.602 1.00 95.81 240 GLN A CA 1
ATOM 1803 C C . GLN A 1 240 ? 0.603 -14.211 -20.318 1.00 95.81 240 GLN A C 1
ATOM 1805 O O . GLN A 1 240 ? 1.746 -13.820 -20.081 1.00 95.81 240 GLN A O 1
ATOM 1810 N N . LEU A 1 241 ? -0.414 -14.049 -19.461 1.00 96.25 241 LEU A N 1
ATOM 1811 C CA . LEU A 1 241 ? -0.269 -13.382 -18.159 1.00 96.25 241 LEU A CA 1
ATOM 1812 C C . LEU A 1 241 ? 0.757 -14.100 -17.267 1.00 96.25 241 LEU A C 1
ATOM 1814 O O . LEU A 1 241 ? 1.667 -13.465 -16.742 1.00 96.25 241 LEU A O 1
ATOM 1818 N N . LYS A 1 242 ? 0.680 -15.434 -17.164 1.00 96.88 242 LYS A N 1
ATOM 1819 C CA . LYS A 1 242 ? 1.646 -16.263 -16.417 1.00 96.88 242 LYS A CA 1
ATOM 1820 C C . LYS A 1 242 ? 3.072 -16.150 -16.943 1.00 96.88 242 LYS A C 1
ATOM 1822 O O . LYS A 1 242 ? 4.017 -16.291 -16.178 1.00 96.88 242 LYS A O 1
ATOM 1827 N N . SER A 1 24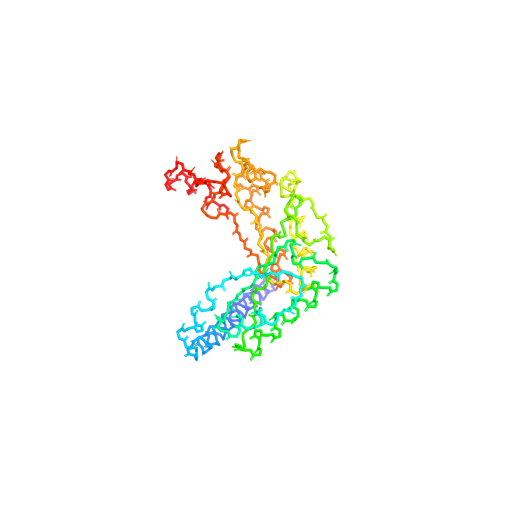3 ? 3.245 -15.909 -18.241 1.00 96.31 243 SER A N 1
ATOM 1828 C CA . SER A 1 243 ? 4.569 -15.756 -18.850 1.00 96.31 243 SER A CA 1
ATOM 1829 C C . SER A 1 243 ? 5.174 -14.354 -18.682 1.00 96.31 243 SER A C 1
ATOM 1831 O O . SER A 1 243 ? 6.369 -14.180 -18.955 1.00 96.31 243 SER A O 1
ATOM 1833 N N . GLN A 1 244 ? 4.375 -13.369 -18.250 1.00 95.06 244 GLN A N 1
ATOM 1834 C CA . GLN A 1 244 ? 4.745 -11.956 -18.225 1.00 95.06 244 GLN A CA 1
ATOM 1835 C C . GLN A 1 244 ? 4.246 -11.238 -16.959 1.00 95.06 244 GLN A C 1
ATOM 1837 O O . GLN A 1 244 ? 5.026 -11.103 -16.022 1.00 95.06 244 GLN A O 1
ATOM 1842 N N . GLU A 1 245 ? 2.998 -10.759 -16.924 1.00 96.19 245 GLU A N 1
ATOM 1843 C CA . GLU A 1 245 ? 2.476 -9.888 -15.855 1.00 96.19 245 GLU A CA 1
ATOM 1844 C C . GLU A 1 245 ? 2.420 -10.533 -14.462 1.00 96.19 245 GLU A C 1
ATOM 1846 O O . GLU A 1 245 ? 2.549 -9.817 -13.479 1.00 96.19 2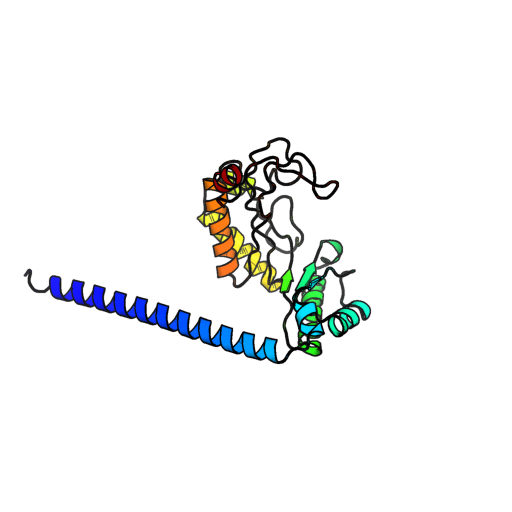45 GLU A O 1
ATOM 1851 N N . LEU A 1 246 ? 2.266 -11.857 -14.377 1.00 97.06 246 LEU A N 1
ATOM 1852 C CA . LEU A 1 246 ? 2.189 -12.600 -13.110 1.00 97.06 246 LEU A CA 1
ATOM 1853 C C . LEU A 1 246 ? 3.542 -13.175 -12.657 1.00 97.06 246 LEU A C 1
ATOM 1855 O O . LEU A 1 246 ? 3.569 -14.058 -11.802 1.00 97.06 246 LEU A O 1
ATOM 1859 N N . ILE A 1 247 ? 4.646 -12.769 -13.296 1.00 97.38 247 ILE A N 1
ATOM 1860 C CA . ILE A 1 247 ? 5.991 -13.205 -12.899 1.00 97.38 247 ILE A CA 1
ATOM 1861 C C . ILE A 1 247 ? 6.489 -12.443 -11.660 1.00 97.38 247 ILE A C 1
ATOM 1863 O O . ILE A 1 247 ? 6.952 -13.123 -10.744 1.00 97.38 247 ILE A O 1
ATOM 1867 N N . PRO A 1 248 ? 6.452 -11.095 -11.628 1.00 95.75 248 PRO A N 1
ATOM 1868 C CA . PRO A 1 248 ? 6.751 -10.336 -10.415 1.00 95.75 248 PRO A CA 1
ATOM 1869 C C . PRO A 1 248 ? 5.678 -10.534 -9.338 1.00 95.75 248 PRO A C 1
ATOM 1871 O O . PRO A 1 248 ? 6.068 -10.606 -8.153 1.00 95.75 248 PRO A O 1
#

Foldseek 3Di:
DPPPPVVVVVVVVVVVVVVVVVVVVVVVVVVVVVVVVVCVLVVPDDPQLVQQLVDEEEDAAQADDPVLLVCCLRRVHQAYEYALRNADPLVSLLRRLVVQQVSSCVRRVHGHQYEYAPQADPGHRHPVFDGDHALLVVLVVVDLLVLLQVLQRSLLVVVVSNHQEYADDELAAQCDCLQPPCHRSANYNDNVSSVSSRVSSQNSNVVNNGHYHYDDPPHDNRWNDDPVVDDTDDPDDPVRSVVGSNSD

Secondary structure (DSSP, 8-state):
--HHHHHHHHHHHHHHHHHHHHHHHHHHHHHHHHHHHHHHHHHHS-HHHHHHHT-EEE--SSS--HHHHHHHHHH--SEEEE-GGG--SHHHHHHHHHHHHHHHHHHHSS--EEEE---BTTB----SS--PPPHHHHHHHT-HHHHHHHHHHHHHHHHTTT--EE---B------TT-SSSGGGSS-S-HHHHHHHHHHHHHHHHHTT-EE--BSTT--TT-SS-TTTS-------HHHHHHTTT--

pLDDT: mean 90.6, std 13.87, range [46.47, 98.88]

Nearest PDB structures (foldseek):
  3nvd-assembly2_B  TM=9.466E-01  e=5.621E-20  Bacillus subtilis
  6k5j-assembly1_A  TM=9.736E-01  e=1.842E-19  Paenibacillaceae
  3lk6-assembly1_A  TM=9.419E-01  e=7.127E-20  Bacillus subtilis
  3tev-assembly1_A  TM=9.310E-01  e=2.055E-15  Deinococcus radiodurans R1 = ATCC 13939 = DSM 20539
  5vqe-assembly1_A  TM=8.961E-01  e=9.736E-14  unidentified

Solvent-accessible surface area (backbone atoms only — not comparable to full-atom values): 12953 Å² total; per-residue (Å²): 136,73,80,69,58,61,60,53,54,52,53,51,51,53,51,49,52,49,52,51,50,54,47,52,51,50,51,51,55,49,51,50,53,52,50,54,51,48,50,53,56,59,70,73,46,55,70,66,46,56,55,12,46,75,36,71,41,75,75,78,56,45,57,84,45,75,68,57,51,51,46,43,59,72,44,36,50,30,22,38,43,56,54,58,76,30,55,62,55,72,67,38,32,33,52,28,37,51,48,52,37,50,49,29,38,73,61,65,70,46,71,53,42,28,28,35,55,63,58,28,48,91,42,62,49,74,79,92,51,88,82,51,73,18,34,27,59,50,36,70,68,68,44,39,68,57,33,16,52,50,22,22,53,52,31,42,56,36,44,79,39,54,38,48,29,40,53,24,43,49,41,20,37,32,70,31,92,69,20,80,72,44,48,62,51,9,25,31,58,45,54,66,52,21,30,50,35,35,53,25,20,36,52,14,13,46,74,49,73,26,41,54,36,77,32,48,86,77,43,56,12,68,22,73,51,46,70,93,79,45,87,59,67,72,100,64,55,70,68,56,35,57,74,45,45,61,64,83

Radius of gyration: 22.26 Å; Cα contacts (8 Å, |Δi|>4): 420; chains: 1; bounding box: 69×57×47 Å

Sequence (248 aa):
MHKNQISRAFLFFAALTVAIASCVDADAEAEQSLQEMTNRIVSSMTLEEKVGQLIHIGISGKDMRAGIESEIRKYHPGGVILFGINLGTANQVKNLNQSLQKASLEHTGIPLLISIDQEGGRVVRLTHITQFPGAMAMGQAGDAQMARSVGFVTASELLDFGFNLVLAPVLDINNNPKNPVINTRSYGSNKSTVTQMGLAYMEGVQMAGSIPVIKHFPGHGDTTVDSHHDLPTISKTLDQLKSQELIP